Protein AF-A0A847QNX8-F1 (afdb_monomer)

Sequence (204 aa):
MRIASLDYDENRECRGRSVRDEKQISTYILSFQIAEKLLRIYQGGWKISGNGIILKLDGLTQDLVIDMESGVISYGTVTIPFMNRYSPAKGVMALAQELSSDLNLPSKEDVSDLDFLFKVFVKLVEVFHARCDLRILPGNADGEWEIRLGEEGPSGWLSTDFIAENRFGEKMEISVWENLRAEKVATYLFGFNRFCKNFQCPIR

Solvent-accessible surface area (backbone atoms only — not comparable to full-atom values): 11376 Å² total; per-residue (Å²): 133,81,76,76,75,73,81,80,56,38,71,59,62,46,47,58,86,64,94,66,62,67,64,47,51,48,22,40,42,47,44,43,52,38,51,52,47,47,41,24,35,45,36,69,51,75,48,60,52,78,64,27,45,39,33,46,37,55,95,56,95,57,56,33,38,32,36,29,69,84,22,33,40,32,52,80,92,48,72,46,78,48,64,92,67,66,43,86,92,64,37,64,63,51,46,39,50,53,49,35,58,76,71,66,53,80,92,65,65,78,44,93,72,65,62,66,67,59,49,24,50,40,33,37,33,67,69,31,22,83,50,26,41,44,42,79,36,52,40,96,51,92,62,32,30,32,45,24,28,50,94,84,51,66,43,25,38,41,35,78,84,31,38,39,29,23,65,83,72,54,74,44,76,48,65,89,43,71,88,50,58,39,63,59,50,26,46,34,51,45,10,57,41,55,50,27,78,90,38,60,42,83,80,124

Nearest PDB structures (foldseek):
  5kz5-assembly1_B  TM=3.063E-01  e=7.758E-01  Homo sapiens
  5z3g-assembly1_M  TM=2.349E-01  e=6.241E+00  Saccharomyces cerevisiae S288C

Structure (mmCIF, N/CA/C/O backbone):
data_AF-A0A847QNX8-F1
#
_entry.id   AF-A0A847QNX8-F1
#
loop_
_atom_site.group_PDB
_atom_site.id
_atom_site.type_symbol
_atom_site.label_atom_id
_atom_site.label_alt_id
_atom_site.label_comp_id
_atom_site.label_asym_id
_atom_site.label_entity_id
_atom_site.label_seq_id
_atom_site.pdbx_PDB_ins_code
_atom_site.Cartn_x
_atom_site.Cartn_y
_atom_site.Cartn_z
_atom_site.occupancy
_atom_site.B_iso_or_equiv
_atom_site.auth_seq_id
_atom_site.auth_comp_id
_atom_site.auth_asym_id
_atom_site.auth_atom_id
_atom_site.pdbx_PDB_model_num
ATOM 1 N N . MET A 1 1 ? 36.941 -2.235 -23.359 1.00 31.45 1 MET A N 1
ATOM 2 C CA . MET A 1 1 ? 36.483 -3.092 -22.246 1.00 31.45 1 MET A CA 1
ATOM 3 C C . MET A 1 1 ? 34.998 -3.341 -22.473 1.00 31.45 1 MET A C 1
ATOM 5 O O . MET A 1 1 ? 34.216 -2.414 -22.323 1.00 31.45 1 MET A O 1
ATOM 9 N N . ARG A 1 2 ? 34.615 -4.509 -23.004 1.00 27.92 2 ARG A N 1
ATOM 10 C CA . ARG A 1 2 ? 33.197 -4.864 -23.159 1.00 27.92 2 ARG A CA 1
ATOM 11 C C . ARG A 1 2 ? 32.715 -5.296 -21.781 1.00 27.92 2 ARG A C 1
ATOM 13 O O . ARG A 1 2 ? 33.161 -6.331 -21.297 1.00 27.92 2 ARG A O 1
ATOM 20 N N . ILE A 1 3 ? 31.888 -4.470 -21.146 1.00 34.62 3 ILE A N 1
ATOM 21 C CA . ILE A 1 3 ? 31.098 -4.891 -19.990 1.00 34.62 3 ILE A CA 1
ATOM 22 C C . ILE A 1 3 ? 30.296 -6.087 -20.492 1.00 34.62 3 ILE A C 1
ATOM 24 O O . ILE A 1 3 ? 29.528 -5.952 -21.444 1.00 34.62 3 ILE A O 1
ATOM 28 N N . ALA A 1 4 ? 30.574 -7.269 -19.947 1.00 35.38 4 ALA A N 1
ATOM 29 C CA . ALA A 1 4 ? 29.737 -8.427 -20.182 1.00 35.38 4 ALA A CA 1
ATOM 30 C C . ALA A 1 4 ? 28.325 -8.013 -19.767 1.00 35.38 4 ALA A C 1
ATOM 32 O O . ALA A 1 4 ? 28.102 -7.704 -18.596 1.00 35.38 4 ALA A O 1
ATOM 33 N N . SER A 1 5 ? 27.399 -7.927 -20.725 1.00 40.38 5 SER A N 1
ATOM 34 C CA . SER A 1 5 ? 25.988 -7.903 -20.386 1.00 40.38 5 SER A CA 1
ATOM 35 C C . SER A 1 5 ? 25.739 -9.220 -19.668 1.00 40.38 5 SER A C 1
ATOM 37 O O . SER A 1 5 ? 25.719 -10.279 -20.292 1.00 40.38 5 SER A O 1
ATOM 39 N N . LEU A 1 6 ? 25.660 -9.170 -18.339 1.00 43.09 6 LEU A N 1
ATOM 40 C CA . LEU A 1 6 ? 24.953 -10.186 -17.581 1.00 43.09 6 LEU A CA 1
ATOM 41 C C . LEU A 1 6 ? 23.601 -10.312 -18.277 1.00 43.09 6 LEU A C 1
ATOM 43 O O . LEU A 1 6 ? 22.837 -9.348 -18.279 1.00 43.09 6 LEU A O 1
ATOM 47 N N . ASP A 1 7 ? 23.386 -11.427 -18.972 1.00 43.38 7 ASP A N 1
ATOM 48 C CA . ASP A 1 7 ? 22.137 -11.703 -19.670 1.00 43.38 7 ASP A CA 1
ATOM 49 C C . ASP A 1 7 ? 21.007 -11.602 -18.646 1.00 43.38 7 ASP A C 1
ATOM 51 O O . ASP A 1 7 ? 20.831 -12.456 -17.774 1.00 43.38 7 ASP A O 1
ATOM 55 N N . TYR A 1 8 ? 20.306 -10.477 -18.708 1.00 49.78 8 TYR A N 1
ATOM 56 C CA . TYR A 1 8 ? 19.216 -10.130 -17.823 1.00 49.78 8 TYR A CA 1
ATOM 57 C C . TYR A 1 8 ? 18.025 -11.035 -18.145 1.00 49.78 8 TYR A C 1
ATOM 59 O O . TYR A 1 8 ? 17.434 -10.941 -19.221 1.00 49.78 8 TYR A O 1
ATOM 67 N N . ASP A 1 9 ? 17.681 -11.940 -17.224 1.00 57.47 9 ASP A N 1
ATOM 68 C CA . ASP A 1 9 ? 16.517 -12.819 -17.357 1.00 57.47 9 ASP A CA 1
ATOM 69 C C . ASP A 1 9 ? 15.353 -12.316 -16.496 1.00 57.47 9 ASP A C 1
ATOM 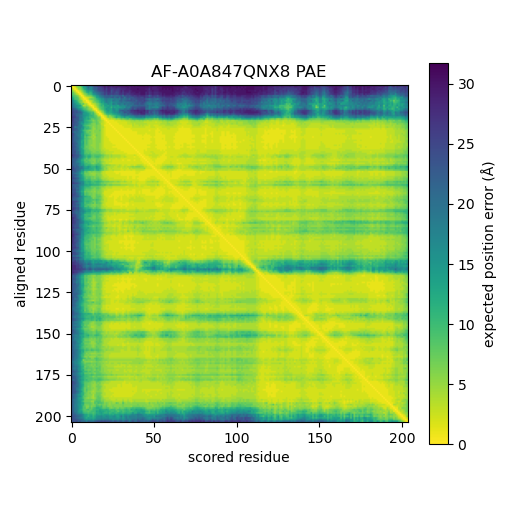71 O O . ASP A 1 9 ? 15.142 -12.749 -15.361 1.00 57.47 9 ASP A O 1
ATOM 75 N N . GLU A 1 10 ? 14.544 -11.445 -17.098 1.00 55.56 10 GLU A N 1
ATOM 76 C CA . GLU A 1 10 ? 13.283 -10.910 -16.561 1.00 55.56 10 GLU A CA 1
ATOM 77 C C . GLU A 1 10 ? 12.328 -11.989 -16.015 1.00 55.56 10 GLU A C 1
ATOM 79 O O . GLU A 1 10 ? 11.492 -11.722 -15.154 1.00 55.56 10 GLU A O 1
ATOM 84 N N . ASN A 1 11 ? 12.418 -13.234 -16.499 1.00 54.84 11 ASN A N 1
ATOM 85 C CA . ASN A 1 11 ? 11.533 -14.318 -16.054 1.00 54.84 11 ASN A CA 1
ATOM 86 C C . ASN A 1 11 ? 11.971 -14.941 -14.738 1.00 54.84 11 ASN A C 1
ATOM 88 O O . ASN A 1 11 ? 11.167 -15.614 -14.089 1.00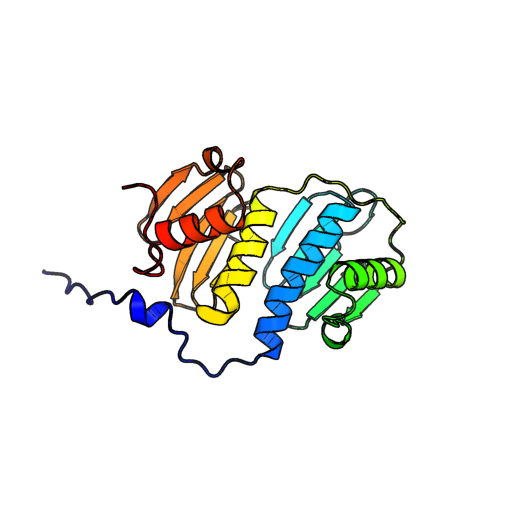 54.84 11 ASN A O 1
ATOM 92 N N . ARG A 1 12 ? 13.250 -14.791 -14.391 1.00 54.47 12 ARG A N 1
ATOM 93 C CA . ARG A 1 12 ? 13.849 -15.388 -13.203 1.00 54.47 12 ARG A CA 1
ATOM 94 C C . ARG A 1 12 ? 13.638 -14.505 -11.974 1.00 54.47 12 ARG A C 1
ATOM 96 O O . ARG A 1 12 ? 13.468 -15.058 -10.894 1.00 54.47 12 ARG A O 1
ATOM 103 N N . GLU A 1 13 ? 13.550 -13.184 -12.147 1.00 57.12 13 GLU A N 1
ATOM 104 C CA . GLU A 1 13 ? 13.327 -12.225 -11.049 1.00 57.12 13 GLU A CA 1
ATOM 105 C C . GLU A 1 13 ? 11.874 -12.228 -10.538 1.00 57.12 13 GLU A C 1
ATOM 107 O O . GLU A 1 13 ? 11.650 -12.211 -9.333 1.00 57.12 13 GLU A O 1
ATOM 112 N N . CYS A 1 14 ? 10.872 -12.398 -11.412 1.00 58.88 14 CYS A N 1
ATOM 113 C CA . CYS A 1 14 ? 9.468 -12.567 -10.991 1.00 58.88 14 CYS A CA 1
ATOM 114 C C . CYS A 1 14 ? 9.098 -13.983 -10.515 1.00 58.88 14 CYS A C 1
ATOM 116 O O . CYS A 1 14 ? 7.935 -14.260 -10.217 1.00 58.88 14 CYS A O 1
ATOM 118 N N . ARG A 1 15 ? 10.060 -14.908 -10.460 1.00 56.78 15 ARG A N 1
ATOM 119 C CA . ARG A 1 15 ? 9.878 -16.238 -9.870 1.00 56.78 15 ARG A CA 1
ATOM 120 C C . ARG A 1 15 ? 10.554 -16.243 -8.509 1.00 56.78 15 ARG A C 1
ATOM 122 O O . ARG A 1 15 ? 11.664 -16.753 -8.375 1.00 56.78 15 ARG A O 1
ATOM 129 N N . GLY A 1 16 ? 9.876 -15.679 -7.508 1.00 52.12 16 GLY A N 1
ATOM 130 C CA . GLY A 1 16 ? 10.319 -15.741 -6.117 1.00 52.12 16 GLY A CA 1
ATOM 131 C C . GLY A 1 16 ? 10.573 -17.196 -5.719 1.00 52.12 16 GLY A C 1
ATOM 132 O O . GLY A 1 16 ? 9.637 -17.976 -5.562 1.00 52.12 16 GLY A O 1
ATOM 133 N N . ARG A 1 17 ? 11.849 -17.583 -5.629 1.00 44.56 17 ARG A N 1
ATOM 134 C CA . ARG A 1 17 ? 12.291 -18.959 -5.348 1.00 44.56 17 ARG A CA 1
ATOM 135 C C . ARG A 1 17 ? 12.433 -19.248 -3.851 1.00 44.56 17 ARG A C 1
ATOM 137 O O . ARG A 1 17 ? 12.990 -20.279 -3.489 1.00 44.56 17 ARG A O 1
ATOM 144 N N . SER A 1 18 ? 11.952 -18.360 -2.988 1.00 53.25 18 SER A N 1
ATOM 145 C CA . SER A 1 18 ? 11.952 -18.547 -1.541 1.00 53.25 18 SER A CA 1
ATOM 146 C C . SER A 1 18 ? 10.643 -19.188 -1.083 1.00 53.25 18 SER A C 1
ATOM 148 O O . SER A 1 18 ? 9.551 -18.753 -1.452 1.00 53.25 18 SER A O 1
ATOM 150 N N . VAL A 1 19 ? 10.762 -20.231 -0.259 1.00 56.62 19 VAL A N 1
ATOM 151 C CA . VAL A 1 19 ? 9.691 -20.651 0.649 1.00 56.62 19 VAL A CA 1
ATOM 152 C C . VAL A 1 19 ? 9.433 -19.448 1.552 1.00 56.62 19 VAL A C 1
ATOM 154 O O . VAL A 1 19 ? 10.284 -19.102 2.367 1.00 56.62 19 VAL A O 1
ATOM 157 N N . ARG A 1 20 ? 8.329 -18.743 1.312 1.00 68.44 20 ARG A N 1
ATOM 158 C CA . ARG A 1 20 ? 7.950 -17.536 2.050 1.00 68.44 20 ARG A CA 1
ATOM 159 C C . ARG A 1 20 ? 6.844 -17.880 3.032 1.00 68.44 20 ARG A C 1
ATOM 161 O O . ARG A 1 20 ? 6.001 -18.723 2.730 1.00 68.44 20 ARG A O 1
ATOM 168 N N . ASP A 1 21 ? 6.861 -17.231 4.190 1.00 79.94 21 ASP A N 1
ATOM 169 C CA . ASP A 1 21 ? 5.789 -17.364 5.168 1.00 79.94 21 ASP A CA 1
ATOM 170 C C . ASP A 1 21 ? 4.502 -16.757 4.584 1.00 79.94 21 ASP A C 1
ATOM 172 O O . ASP A 1 21 ? 4.398 -15.545 4.375 1.00 79.94 21 ASP A O 1
ATOM 176 N N . GLU A 1 22 ? 3.516 -17.612 4.294 1.00 83.94 22 GLU A N 1
ATOM 177 C CA . GLU A 1 22 ? 2.202 -17.201 3.787 1.00 83.94 22 GLU A CA 1
ATOM 178 C C . GLU A 1 22 ? 1.529 -16.186 4.713 1.00 83.94 22 GLU A C 1
ATOM 180 O O . GLU A 1 22 ? 0.781 -15.319 4.248 1.00 83.94 22 GLU A O 1
ATOM 185 N N . LYS A 1 23 ? 1.824 -16.257 6.018 1.00 87.19 23 LYS A N 1
ATOM 186 C CA . LYS A 1 23 ? 1.326 -15.304 6.998 1.00 87.19 23 LYS A CA 1
ATOM 187 C C . LYS A 1 23 ? 1.896 -13.916 6.743 1.00 87.19 23 LYS A C 1
ATOM 189 O O . LYS A 1 23 ? 1.110 -12.983 6.663 1.00 87.19 23 LYS A O 1
ATOM 194 N N . GLN A 1 24 ? 3.210 -13.782 6.553 1.00 87.56 24 GLN A N 1
ATOM 195 C CA . GLN A 1 24 ? 3.848 -12.490 6.267 1.00 87.56 24 GLN A CA 1
ATOM 196 C C . GLN A 1 24 ? 3.329 -11.877 4.961 1.00 87.56 24 GLN A C 1
ATOM 198 O O . GLN A 1 24 ? 2.969 -10.702 4.938 1.00 87.56 24 GLN A O 1
ATOM 203 N N . ILE A 1 25 ? 3.197 -12.688 3.904 1.00 89.50 25 ILE A N 1
ATOM 204 C CA . ILE A 1 25 ? 2.626 -12.244 2.620 1.00 89.50 25 ILE A CA 1
ATOM 205 C C . ILE A 1 25 ? 1.206 -11.705 2.821 1.00 89.50 25 ILE A C 1
ATOM 207 O O . ILE A 1 25 ? 0.852 -10.633 2.327 1.00 89.50 25 ILE A O 1
ATOM 211 N N . SER A 1 26 ? 0.384 -12.457 3.554 1.00 91.56 26 SER A N 1
ATOM 212 C CA . SER A 1 26 ? -0.999 -12.075 3.826 1.00 91.56 26 SER A CA 1
ATOM 213 C C . SER A 1 26 ? -1.076 -10.825 4.704 1.00 91.56 26 SER A C 1
ATOM 215 O O . SER A 1 26 ? -1.931 -9.979 4.454 1.00 91.56 26 SER A O 1
ATOM 217 N N . THR A 1 27 ? -0.170 -10.665 5.679 1.00 94.75 27 THR A N 1
ATOM 218 C CA . THR A 1 27 ? -0.078 -9.460 6.518 1.00 94.75 27 THR A CA 1
ATOM 219 C C . THR A 1 27 ? 0.209 -8.224 5.705 1.00 94.75 27 THR A C 1
ATOM 221 O O . THR A 1 27 ? -0.486 -7.217 5.859 1.00 94.75 27 THR A O 1
ATOM 224 N N . TYR A 1 28 ? 1.190 -8.308 4.815 1.00 95.25 28 TYR A N 1
ATOM 225 C CA . TYR A 1 28 ? 1.582 -7.178 3.998 1.00 95.25 28 TYR A CA 1
ATOM 226 C C . TYR A 1 28 ? 0.417 -6.732 3.104 1.00 95.25 28 TYR A C 1
ATOM 228 O O . TYR A 1 28 ? 0.034 -5.565 3.113 1.00 95.25 28 TYR A O 1
ATOM 236 N N . ILE A 1 29 ? -0.241 -7.676 2.418 1.00 95.62 29 ILE A N 1
ATOM 237 C CA . ILE A 1 29 ? -1.408 -7.379 1.572 1.00 95.62 29 ILE A CA 1
ATOM 238 C C . ILE A 1 29 ? -2.557 -6.790 2.398 1.00 95.62 29 ILE A C 1
ATOM 240 O O . ILE A 1 29 ? -3.110 -5.747 2.041 1.00 95.62 29 ILE A O 1
ATOM 244 N N . LEU A 1 30 ? -2.908 -7.431 3.515 1.00 96.88 30 LEU A N 1
ATOM 245 C CA . LEU A 1 30 ? -4.037 -7.012 4.339 1.00 96.88 30 LEU A CA 1
ATOM 246 C C . LEU A 1 30 ? -3.816 -5.620 4.949 1.00 96.88 30 LEU A C 1
ATOM 248 O O . LEU A 1 30 ? -4.768 -4.852 5.053 1.00 96.88 30 LEU A O 1
ATOM 252 N N . SER A 1 31 ? -2.573 -5.262 5.281 1.00 97.88 31 SER A N 1
ATOM 253 C CA . SER A 1 31 ? -2.205 -3.925 5.767 1.00 97.88 31 SER A CA 1
ATOM 254 C C . SER A 1 31 ? -2.613 -2.821 4.790 1.00 97.88 31 SER A C 1
ATOM 256 O O . SER A 1 31 ? -3.288 -1.867 5.182 1.00 97.88 31 SER A O 1
ATOM 258 N N . PHE A 1 32 ? -2.282 -2.976 3.502 1.00 97.81 32 PHE A N 1
ATOM 259 C CA . PHE A 1 32 ? -2.680 -2.023 2.458 1.00 97.81 32 PHE A CA 1
ATOM 260 C C . PHE A 1 32 ? -4.197 -1.981 2.268 1.00 97.81 32 PHE A C 1
ATOM 262 O O . PHE A 1 32 ? -4.773 -0.906 2.109 1.00 97.81 32 PHE A O 1
ATOM 269 N N . GLN A 1 33 ? -4.867 -3.133 2.328 1.00 96.75 33 GLN A N 1
ATOM 270 C CA . GLN A 1 33 ? -6.321 -3.197 2.178 1.00 96.75 33 GLN A CA 1
ATOM 271 C C . GLN A 1 33 ? -7.060 -2.541 3.354 1.00 96.75 33 GLN A C 1
ATOM 273 O O . GLN A 1 33 ? -8.049 -1.842 3.140 1.00 96.75 33 GLN A O 1
ATOM 278 N N . ILE A 1 34 ? -6.593 -2.732 4.593 1.00 97.31 34 ILE A N 1
ATOM 279 C CA . ILE A 1 34 ? -7.152 -2.061 5.778 1.00 97.31 34 ILE A CA 1
ATOM 280 C C . ILE A 1 34 ? -6.939 -0.553 5.666 1.00 97.31 34 ILE A C 1
ATOM 282 O O . ILE A 1 34 ? -7.891 0.205 5.847 1.00 97.31 34 ILE A O 1
ATOM 286 N N . ALA A 1 35 ? -5.725 -0.121 5.316 1.00 97.62 35 ALA A N 1
ATOM 287 C CA . ALA A 1 35 ? -5.419 1.287 5.097 1.00 97.62 35 ALA A CA 1
ATOM 288 C C . ALA A 1 35 ? -6.337 1.914 4.036 1.00 97.62 35 ALA A C 1
ATOM 290 O O . ALA A 1 35 ? -6.861 3.004 4.251 1.00 97.62 35 ALA A O 1
ATOM 291 N N . GLU A 1 36 ? -6.616 1.194 2.942 1.00 96.25 36 GLU A N 1
ATOM 292 C CA . GLU A 1 36 ? -7.546 1.638 1.898 1.00 96.25 36 GLU A CA 1
ATOM 293 C C . GLU A 1 36 ? -8.943 1.898 2.474 1.00 96.25 36 GLU A C 1
ATOM 295 O O . GLU A 1 36 ? -9.565 2.916 2.172 1.00 96.25 36 GLU A O 1
ATOM 300 N N . LYS A 1 37 ? -9.453 0.985 3.313 1.00 95.06 37 LYS A N 1
ATOM 301 C CA . LYS A 1 37 ? -10.789 1.133 3.910 1.00 95.06 37 LYS A CA 1
ATOM 302 C C . LYS A 1 37 ? -10.834 2.267 4.922 1.00 95.06 37 LYS A C 1
ATOM 304 O O . LYS A 1 37 ? -11.795 3.027 4.918 1.00 95.06 37 LYS A O 1
ATOM 309 N N . LEU A 1 38 ? -9.800 2.422 5.743 1.00 95.62 38 LEU A N 1
ATOM 310 C CA . LEU A 1 38 ? -9.732 3.517 6.709 1.00 95.62 38 LEU A CA 1
ATOM 311 C C . LEU A 1 38 ? -9.634 4.878 6.012 1.00 95.62 38 LEU A C 1
ATOM 313 O O . LEU A 1 38 ? -10.357 5.796 6.384 1.00 95.62 38 LEU A O 1
ATOM 317 N N . LEU A 1 39 ? -8.828 5.009 4.957 1.00 95.19 39 LEU A N 1
ATOM 318 C CA . LEU A 1 39 ? -8.757 6.253 4.184 1.00 95.19 39 LEU A CA 1
ATOM 319 C C . LEU A 1 39 ? -10.086 6.586 3.495 1.00 95.19 39 LEU A C 1
ATOM 321 O O . LEU A 1 39 ? -10.459 7.750 3.441 1.00 95.19 39 LEU A O 1
ATOM 325 N N . ARG A 1 40 ? -10.846 5.587 3.033 1.00 93.00 40 ARG A N 1
ATOM 326 C CA . ARG A 1 40 ? -12.197 5.809 2.490 1.00 93.00 40 ARG A CA 1
ATOM 327 C C . ARG A 1 40 ? -13.190 6.315 3.542 1.00 93.00 40 ARG A C 1
ATOM 329 O O . ARG A 1 40 ? -13.946 7.240 3.264 1.00 93.00 40 ARG A O 1
ATOM 336 N N . ILE A 1 41 ? -13.160 5.749 4.751 1.00 91.75 41 ILE A N 1
ATOM 33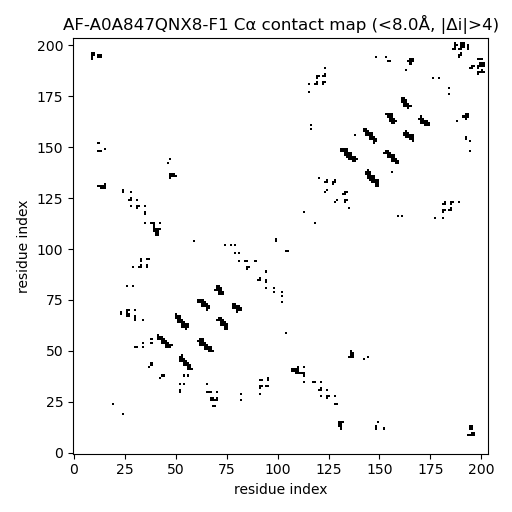7 C CA . ILE A 1 41 ? -14.060 6.136 5.853 1.00 91.75 41 ILE A CA 1
ATOM 338 C C . ILE A 1 41 ? -13.710 7.527 6.402 1.00 91.75 41 ILE A C 1
ATOM 340 O O . ILE A 1 41 ? -14.595 8.340 6.663 1.00 91.75 41 ILE A O 1
ATOM 344 N N . TYR A 1 42 ? -12.425 7.802 6.629 1.00 92.50 42 TYR A N 1
ATOM 345 C CA . TYR A 1 42 ? -12.012 8.988 7.381 1.00 92.50 42 TYR A CA 1
ATOM 346 C C . TYR A 1 42 ? -11.463 10.122 6.526 1.00 92.50 42 TYR A C 1
ATOM 348 O O . TYR A 1 42 ? -11.513 11.255 7.008 1.00 92.50 42 TYR A O 1
ATOM 356 N N . GLN A 1 43 ? -11.005 9.836 5.300 1.00 91.88 43 GLN A N 1
ATOM 357 C CA . GLN A 1 43 ? -10.167 10.714 4.472 1.00 91.88 43 GLN A CA 1
ATOM 358 C C . GLN A 1 43 ? -8.858 11.110 5.177 1.00 91.88 43 GLN A C 1
ATOM 360 O O . GLN A 1 43 ? -8.633 10.771 6.342 1.00 91.88 43 GLN A O 1
ATOM 365 N N . GLY A 1 44 ? -7.965 11.780 4.451 1.00 92.50 44 GLY A N 1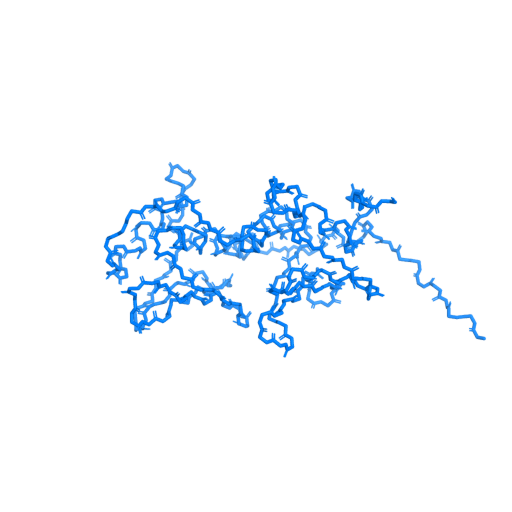
ATOM 366 C CA . GLY A 1 44 ? -6.718 12.318 4.992 1.00 92.50 44 GLY A CA 1
ATOM 367 C C . GLY A 1 44 ? -5.477 11.918 4.197 1.00 92.50 44 GLY A C 1
ATOM 368 O O . GLY A 1 44 ? -5.551 11.520 3.035 1.00 92.50 44 GLY A O 1
ATOM 369 N N . GLY A 1 45 ? -4.318 12.061 4.835 1.00 93.69 45 GLY A N 1
ATOM 370 C CA . GLY A 1 45 ? -3.015 11.769 4.242 1.00 93.69 45 GLY A CA 1
ATOM 371 C C . GLY A 1 45 ? -2.488 10.390 4.619 1.00 93.69 45 GLY A C 1
ATOM 372 O O . GLY A 1 45 ? -2.870 9.804 5.634 1.00 93.69 45 GLY A O 1
ATOM 373 N N . TRP A 1 46 ? -1.545 9.893 3.831 1.00 95.38 46 TRP A N 1
ATOM 374 C CA . TRP A 1 46 ? -0.835 8.653 4.107 1.00 95.38 46 TRP A CA 1
ATOM 375 C C . TRP A 1 46 ? 0.652 8.821 3.795 1.00 95.38 46 TRP A C 1
ATOM 377 O O . TRP A 1 46 ? 1.042 9.651 2.979 1.00 95.38 46 TRP A O 1
ATOM 387 N N . LYS A 1 47 ? 1.489 8.029 4.459 1.00 94.94 47 LYS A N 1
ATOM 388 C CA . LYS A 1 47 ? 2.907 7.871 4.129 1.00 94.94 47 LYS A CA 1
ATOM 389 C C . LYS A 1 47 ? 3.360 6.464 4.484 1.00 94.94 47 LYS A C 1
ATOM 391 O O . LYS A 1 47 ? 2.784 5.819 5.359 1.00 94.94 47 LYS A O 1
ATOM 396 N N . ILE A 1 48 ? 4.417 6.007 3.832 1.00 95.31 48 ILE A N 1
ATOM 397 C CA . ILE A 1 48 ? 5.085 4.751 4.172 1.00 95.31 48 ILE A CA 1
ATOM 398 C C . ILE A 1 48 ? 6.384 5.125 4.875 1.00 95.31 48 ILE A C 1
ATOM 400 O O . ILE A 1 48 ? 7.108 5.993 4.398 1.00 95.31 48 ILE A O 1
ATOM 404 N N . SER A 1 49 ? 6.658 4.518 6.027 1.00 91.88 49 SER A N 1
ATOM 405 C CA . SER A 1 49 ? 7.880 4.761 6.797 1.00 91.88 49 SER A CA 1
ATOM 406 C C . SER A 1 49 ? 8.374 3.459 7.405 1.00 91.88 49 SER A C 1
ATOM 408 O O . SER A 1 49 ? 7.681 2.844 8.217 1.00 91.88 49 SER A O 1
ATOM 410 N N . GLY A 1 50 ? 9.571 3.030 7.006 1.00 88.31 50 GLY A N 1
ATOM 411 C CA . GLY A 1 50 ? 10.098 1.717 7.364 1.00 88.31 50 GLY A CA 1
ATOM 412 C C . GLY A 1 50 ? 9.104 0.616 6.993 1.00 88.31 50 GLY A C 1
ATOM 413 O O . GLY A 1 50 ? 8.736 0.475 5.830 1.00 88.31 50 GLY A O 1
ATOM 414 N N . ASN A 1 51 ? 8.645 -0.123 7.999 1.00 89.88 51 ASN A N 1
ATOM 415 C CA . ASN A 1 51 ? 7.669 -1.200 7.850 1.00 89.88 51 ASN A CA 1
ATOM 416 C C . ASN A 1 51 ? 6.215 -0.772 8.157 1.00 89.88 51 ASN A C 1
ATOM 418 O O . ASN A 1 51 ? 5.326 -1.609 8.285 1.00 89.88 51 ASN A O 1
ATOM 422 N N . GLY A 1 52 ? 5.956 0.529 8.298 1.00 95.75 52 GLY A N 1
ATOM 423 C CA . GLY A 1 52 ? 4.649 1.059 8.674 1.00 95.75 52 GLY A CA 1
ATOM 424 C C . GLY A 1 52 ? 3.948 1.824 7.553 1.00 95.75 52 GLY A C 1
ATOM 425 O O . GLY A 1 52 ? 4.574 2.626 6.856 1.00 95.75 52 GLY A O 1
ATOM 426 N N . ILE A 1 53 ? 2.629 1.650 7.445 1.00 97.81 53 ILE A N 1
ATOM 427 C CA . ILE A 1 53 ? 1.737 2.605 6.775 1.00 97.81 53 ILE A CA 1
ATOM 428 C C . ILE A 1 53 ? 1.224 3.563 7.847 1.00 97.81 53 ILE A C 1
ATOM 430 O O . ILE A 1 53 ? 0.576 3.141 8.805 1.00 97.81 53 ILE A O 1
ATOM 434 N N . ILE A 1 54 ? 1.524 4.848 7.700 1.00 97.56 54 ILE A N 1
ATOM 435 C CA . ILE A 1 54 ? 1.105 5.891 8.634 1.00 97.56 54 ILE A CA 1
ATOM 436 C C . ILE A 1 54 ? -0.024 6.680 7.980 1.00 97.56 54 ILE A C 1
ATOM 438 O O . ILE A 1 54 ? 0.152 7.236 6.897 1.00 97.56 54 ILE A O 1
ATOM 442 N N . LEU A 1 55 ? -1.174 6.725 8.643 1.00 97.56 55 LEU A N 1
ATOM 443 C CA . LEU A 1 55 ? -2.387 7.390 8.192 1.00 97.56 55 LEU A CA 1
ATOM 444 C C . LEU A 1 55 ? -2.653 8.613 9.066 1.00 97.56 55 LEU A C 1
ATOM 446 O O . LEU A 1 55 ? -2.893 8.495 10.268 1.00 97.56 55 LEU A O 1
ATOM 450 N N . LYS A 1 56 ? -2.657 9.786 8.443 1.00 96.06 56 LYS A N 1
ATOM 451 C CA . LYS A 1 56 ? -3.071 11.044 9.058 1.00 96.06 56 LYS A CA 1
ATOM 452 C C . LYS A 1 56 ? -4.522 11.303 8.674 1.00 96.06 56 LYS A C 1
ATOM 454 O O . LYS A 1 56 ? -4.792 11.975 7.682 1.00 96.06 56 LYS A O 1
ATOM 459 N N . LEU A 1 57 ? -5.432 10.692 9.425 1.00 94.69 57 LEU A N 1
ATOM 460 C CA . LEU A 1 57 ? -6.859 10.678 9.110 1.00 94.69 57 LEU A CA 1
ATOM 461 C C . LEU A 1 57 ? -7.570 11.944 9.604 1.00 94.69 57 LEU A C 1
ATOM 463 O O . LEU A 1 57 ? -7.312 12.421 10.713 1.00 94.69 57 LEU A O 1
ATOM 467 N N . ASP A 1 58 ? -8.510 12.464 8.815 1.00 92.31 58 ASP A N 1
ATOM 468 C CA . ASP A 1 58 ? -9.216 13.693 9.175 1.00 92.31 58 ASP A CA 1
ATOM 469 C C . ASP A 1 58 ? -10.103 13.491 10.409 1.00 92.31 58 ASP A C 1
ATOM 471 O O . ASP A 1 58 ? -10.867 12.526 10.521 1.00 92.31 58 ASP A O 1
ATOM 475 N N . GLY A 1 59 ? -10.064 14.452 11.331 1.00 88.94 59 GLY A N 1
ATOM 476 C CA . GLY A 1 59 ? -10.836 14.401 12.575 1.00 88.94 59 GLY A CA 1
ATOM 477 C C . GLY A 1 59 ? -10.237 13.499 13.660 1.00 88.94 59 GLY A C 1
ATOM 478 O O . GLY A 1 59 ? -10.840 13.380 14.725 1.00 88.94 59 GLY A O 1
ATOM 479 N N . LEU A 1 60 ? -9.062 12.905 13.427 1.00 92.75 60 LEU A N 1
ATOM 480 C CA . LEU A 1 60 ? -8.263 12.261 14.470 1.00 92.75 60 LEU A CA 1
ATOM 481 C C . LEU A 1 60 ? -7.170 13.202 14.980 1.00 92.75 60 LEU A C 1
ATOM 483 O O . LEU A 1 60 ? -6.689 14.081 14.267 1.00 92.75 60 LEU A O 1
ATOM 487 N N . THR A 1 61 ? -6.781 13.025 16.242 1.00 91.25 61 THR A N 1
ATOM 488 C CA . THR A 1 61 ? -5.754 13.860 16.887 1.00 91.25 61 THR A CA 1
ATOM 489 C C . THR A 1 61 ? -4.347 13.295 16.744 1.00 91.25 61 THR A C 1
ATOM 491 O O . THR A 1 61 ? -3.377 14.014 16.974 1.00 91.25 61 THR A O 1
ATOM 494 N N . GLN A 1 62 ? -4.229 12.017 16.391 1.00 94.81 62 GLN A N 1
ATOM 495 C CA . GLN A 1 62 ? -2.964 11.303 16.264 1.00 94.81 62 GLN A CA 1
ATOM 496 C C . GLN A 1 62 ? -2.944 10.507 14.962 1.00 94.81 62 GLN A C 1
ATOM 498 O O . GLN A 1 62 ? -3.994 10.128 14.439 1.00 94.81 62 GLN A O 1
ATOM 503 N N . ASP A 1 63 ? -1.743 10.237 14.463 1.00 96.88 63 ASP A N 1
ATOM 504 C CA . ASP A 1 63 ? -1.567 9.369 13.308 1.00 96.88 63 ASP A CA 1
ATOM 505 C C . ASP A 1 63 ? -1.861 7.917 13.705 1.00 96.88 63 ASP A C 1
ATOM 507 O O . ASP A 1 63 ? -1.495 7.450 14.789 1.00 96.88 63 ASP A O 1
ATOM 511 N N . LEU A 1 64 ? -2.513 7.195 12.803 1.00 97.69 64 LEU A N 1
ATOM 512 C CA . LEU A 1 64 ? -2.745 5.767 12.927 1.00 97.69 64 LEU A CA 1
ATOM 513 C C . LEU A 1 64 ? -1.628 5.028 12.189 1.00 97.69 64 LEU A C 1
ATOM 515 O O . LEU A 1 64 ? -1.297 5.365 11.055 1.00 97.69 64 LEU A O 1
ATOM 519 N N . VAL A 1 65 ? -1.029 4.028 12.828 1.00 98.00 65 VAL A N 1
ATOM 520 C CA . VAL A 1 65 ? 0.120 3.296 12.280 1.00 98.00 65 VAL A CA 1
ATOM 521 C C . VAL A 1 65 ? -0.248 1.832 12.097 1.00 98.00 65 VAL A C 1
ATOM 523 O O . VAL A 1 65 ? -0.683 1.185 13.044 1.00 98.00 65 VAL A O 1
ATOM 526 N N . ILE A 1 66 ? -0.071 1.307 10.888 1.00 98.25 66 ILE A N 1
ATOM 527 C CA . ILE A 1 66 ? -0.248 -0.110 10.553 1.00 98.25 66 ILE A CA 1
ATOM 528 C C . ILE A 1 66 ? 1.133 -0.700 10.298 1.00 98.25 66 ILE A C 1
ATOM 530 O O . ILE A 1 66 ? 1.784 -0.318 9.328 1.00 98.25 66 ILE A O 1
ATOM 534 N N . ASP A 1 67 ? 1.575 -1.625 11.143 1.00 96.94 67 ASP A N 1
ATOM 535 C CA . ASP A 1 67 ? 2.821 -2.362 10.938 1.00 96.94 67 ASP A CA 1
ATOM 536 C C . ASP A 1 67 ? 2.591 -3.554 9.993 1.00 96.94 67 ASP A C 1
ATOM 538 O O . ASP A 1 67 ? 1.787 -4.452 10.274 1.00 96.94 67 ASP A O 1
ATOM 542 N N . MET A 1 68 ? 3.305 -3.547 8.866 1.00 95.44 68 MET A N 1
ATOM 543 C CA . MET A 1 68 ? 3.079 -4.450 7.735 1.00 95.44 68 MET A CA 1
ATOM 544 C C . MET A 1 68 ? 3.655 -5.862 7.929 1.00 95.44 68 MET A C 1
ATOM 546 O O . MET A 1 68 ? 3.354 -6.749 7.131 1.00 95.44 68 MET A O 1
ATOM 550 N N . GLU A 1 69 ? 4.452 -6.100 8.976 1.00 92.25 69 GLU A N 1
ATOM 551 C CA . GLU A 1 69 ? 5.087 -7.403 9.247 1.00 92.25 69 GLU A CA 1
ATOM 552 C C . GLU A 1 69 ? 4.399 -8.121 10.409 1.00 92.25 69 GLU A C 1
ATOM 554 O O . GLU A 1 69 ? 4.003 -9.284 10.296 1.00 92.25 69 GLU A O 1
ATOM 559 N N . SER A 1 70 ? 4.205 -7.412 11.521 1.00 93.69 70 SER A N 1
ATOM 560 C CA . SER A 1 70 ? 3.566 -7.927 12.733 1.00 93.69 70 SER A CA 1
ATOM 561 C C . SER A 1 70 ? 2.043 -7.998 12.621 1.00 93.69 70 SER A C 1
ATOM 563 O O . SER A 1 70 ? 1.418 -8.813 13.307 1.00 93.69 70 SER A O 1
ATOM 565 N N . GLY A 1 71 ? 1.436 -7.193 11.744 1.00 95.31 71 GLY A N 1
ATOM 566 C CA . GLY A 1 71 ? -0.006 -7.213 11.523 1.00 95.31 71 GLY A CA 1
ATOM 567 C C . GLY A 1 71 ? -0.785 -6.560 12.655 1.00 95.31 71 GLY A C 1
ATOM 568 O O . GLY A 1 71 ? -1.795 -7.094 13.133 1.00 95.31 71 GLY A O 1
ATOM 569 N N . VAL A 1 72 ? -0.263 -5.423 13.104 1.00 97.12 72 VAL A N 1
ATOM 570 C CA . VAL A 1 72 ? -0.755 -4.647 14.235 1.00 97.12 72 VAL A CA 1
ATOM 571 C C . VAL A 1 72 ? -1.102 -3.236 13.775 1.00 97.12 72 VAL A C 1
ATOM 573 O O . VAL A 1 72 ? -0.396 -2.644 12.964 1.00 97.12 72 VAL A O 1
ATOM 576 N N . ILE A 1 73 ? -2.203 -2.705 14.300 1.00 98.00 73 ILE A N 1
ATOM 577 C CA . ILE A 1 73 ? -2.649 -1.330 14.094 1.00 98.00 73 ILE A CA 1
ATOM 578 C C . ILE A 1 73 ? -2.614 -0.578 15.424 1.00 98.00 73 ILE A C 1
ATOM 580 O O . ILE A 1 73 ? -3.078 -1.093 16.445 1.00 98.00 73 ILE A O 1
ATOM 584 N N . SER A 1 74 ? -2.075 0.636 15.411 1.00 96.94 74 SER A N 1
ATOM 585 C CA . SER A 1 74 ? -1.889 1.459 16.602 1.00 96.94 74 SER A CA 1
ATOM 586 C C . SER A 1 74 ? -2.481 2.849 16.420 1.00 96.94 74 SER A C 1
ATOM 588 O O . SER A 1 74 ? -2.313 3.474 15.374 1.00 96.94 74 SER A O 1
ATOM 590 N N . TYR A 1 75 ? -3.137 3.345 17.466 1.00 96.75 75 TYR A N 1
ATOM 591 C CA . TYR A 1 75 ? -3.635 4.714 17.575 1.00 96.75 75 TYR A CA 1
ATOM 592 C C . TYR A 1 75 ? -3.345 5.222 18.991 1.00 96.75 75 TYR A C 1
ATOM 594 O O . TYR A 1 75 ? -3.918 4.751 19.978 1.00 96.75 75 TYR A O 1
ATOM 602 N N . GLY A 1 76 ? -2.378 6.134 19.101 1.00 92.19 76 GLY A N 1
ATOM 603 C CA . GLY A 1 76 ? -1.798 6.532 20.381 1.00 92.19 76 GLY A CA 1
ATOM 604 C C . GLY A 1 76 ? -1.218 5.361 21.161 1.00 92.19 76 GLY A C 1
ATOM 605 O O . GLY A 1 76 ? -0.296 4.697 20.696 1.00 92.19 76 GLY A O 1
ATOM 606 N N . THR A 1 77 ? -1.729 5.117 22.366 1.00 92.31 77 THR A N 1
ATOM 607 C CA . THR A 1 77 ? -1.273 4.013 23.226 1.00 92.31 77 THR A CA 1
ATOM 608 C C . THR A 1 77 ? -2.021 2.704 22.978 1.00 92.31 77 THR A C 1
ATOM 610 O O . THR A 1 77 ? -1.631 1.671 23.521 1.00 92.31 77 THR A O 1
ATOM 613 N N . VAL A 1 78 ? -3.095 2.725 22.181 1.00 95.50 78 VAL A N 1
ATOM 614 C CA . VAL A 1 78 ? -3.890 1.535 21.870 1.00 95.50 78 VAL A CA 1
ATOM 615 C C . VAL A 1 78 ? -3.257 0.818 20.689 1.00 95.50 78 VAL A C 1
ATOM 617 O O . VAL A 1 78 ? -2.900 1.435 19.690 1.00 95.50 78 VAL A O 1
ATOM 620 N N . THR A 1 79 ? -3.091 -0.493 20.815 1.00 96.38 79 THR A N 1
ATOM 621 C CA . THR A 1 79 ? -2.417 -1.349 19.838 1.00 96.38 79 THR A CA 1
ATOM 622 C C . THR A 1 79 ? -3.208 -2.642 19.702 1.00 96.38 79 THR A C 1
ATOM 624 O O . THR A 1 79 ? -3.486 -3.302 20.704 1.00 96.38 79 THR A O 1
ATOM 627 N N . ILE A 1 80 ? -3.598 -2.999 18.478 1.00 96.19 80 ILE A N 1
ATOM 628 C CA . ILE A 1 80 ? -4.510 -4.114 18.205 1.00 96.19 80 ILE A CA 1
ATOM 629 C C . ILE A 1 80 ? -3.938 -4.999 17.092 1.00 96.19 80 ILE A C 1
ATOM 631 O O . ILE A 1 80 ? -3.651 -4.500 16.006 1.00 96.19 80 ILE A O 1
ATOM 635 N N . PRO A 1 81 ? -3.807 -6.321 17.293 1.00 96.31 81 PRO A N 1
ATOM 636 C CA . PRO A 1 81 ? -3.495 -7.236 16.203 1.00 96.31 81 PRO A CA 1
ATOM 637 C C . PRO A 1 81 ? -4.729 -7.450 15.312 1.00 96.31 81 PRO A C 1
ATOM 639 O O . PRO A 1 81 ? -5.818 -7.745 15.811 1.00 96.31 81 PRO A O 1
ATOM 642 N N . PHE A 1 82 ? -4.569 -7.364 13.990 1.00 94.81 82 PHE A N 1
ATOM 643 C CA . PHE A 1 82 ? -5.673 -7.565 13.036 1.00 94.81 82 PHE A CA 1
ATOM 644 C C . PHE A 1 82 ? -5.577 -8.868 12.236 1.00 94.81 82 PHE A C 1
ATOM 646 O O . PHE A 1 82 ? -6.588 -9.344 11.722 1.00 94.81 82 PHE A O 1
ATOM 653 N N . MET A 1 83 ? -4.398 -9.490 12.162 1.00 88.31 83 MET A N 1
ATOM 654 C CA . MET A 1 83 ? -4.171 -10.631 11.266 1.00 88.31 83 MET A CA 1
ATOM 655 C C . MET A 1 83 ? -5.093 -11.821 11.497 1.00 88.31 83 MET A C 1
ATOM 657 O O . MET A 1 83 ? -5.686 -12.348 10.560 1.00 88.31 83 MET A O 1
ATOM 661 N N . ASN A 1 84 ? -5.272 -12.214 12.754 1.00 88.12 84 ASN A N 1
ATOM 662 C CA . ASN A 1 84 ? -6.100 -13.371 13.099 1.00 88.12 84 ASN A CA 1
ATOM 663 C C . ASN A 1 84 ? -7.603 -13.046 13.119 1.00 88.12 84 ASN A C 1
ATOM 665 O O . ASN A 1 84 ? -8.415 -13.913 13.432 1.00 88.12 84 ASN A O 1
ATOM 669 N N . ARG A 1 85 ? -7.977 -11.790 12.844 1.00 91.75 85 ARG A N 1
ATOM 670 C CA . ARG A 1 85 ? -9.365 -11.312 12.876 1.00 91.75 85 ARG A CA 1
ATOM 671 C C . ARG A 1 85 ? -10.002 -11.278 11.493 1.00 91.75 85 ARG A C 1
ATOM 673 O O . ARG A 1 85 ? -11.225 -11.208 11.387 1.00 91.75 85 ARG A O 1
ATOM 680 N N . TYR A 1 86 ? -9.191 -11.337 10.438 1.00 91.56 86 TYR A N 1
ATOM 681 C CA . TYR A 1 86 ? -9.698 -11.381 9.079 1.00 91.56 86 TYR A CA 1
ATOM 682 C C . TYR A 1 86 ? -10.442 -12.691 8.805 1.00 91.56 86 TYR A C 1
ATOM 684 O O . TYR A 1 86 ? -9.959 -13.785 9.089 1.00 91.56 86 TYR A O 1
ATOM 692 N N . SER A 1 87 ? -11.619 -12.566 8.195 1.00 91.12 87 SER A N 1
ATOM 693 C CA . SER A 1 87 ? -12.388 -13.687 7.667 1.00 91.12 87 SER A CA 1
ATOM 694 C C . SER A 1 87 ? -12.880 -13.338 6.265 1.00 91.12 87 SER A C 1
ATOM 696 O O . SER A 1 87 ? -13.540 -12.304 6.108 1.00 91.12 87 SER A O 1
ATOM 698 N N . PRO A 1 88 ? -12.654 -14.202 5.256 1.00 88.44 88 PRO A N 1
ATOM 699 C CA . PRO A 1 88 ? -13.172 -13.987 3.906 1.00 88.44 88 PRO A CA 1
ATOM 700 C C . PRO A 1 88 ? -14.692 -13.784 3.858 1.00 88.44 88 PRO A C 1
ATOM 702 O O . PRO A 1 88 ? -15.178 -13.037 3.017 1.00 88.44 88 PRO A O 1
ATOM 705 N N . ALA A 1 89 ? -15.441 -14.405 4.777 1.00 91.19 89 ALA A N 1
ATOM 706 C CA . ALA A 1 89 ? -16.898 -14.281 4.836 1.00 91.19 89 ALA A CA 1
ATOM 707 C C . ALA A 1 89 ? -17.367 -12.882 5.271 1.00 91.19 89 ALA A C 1
ATOM 709 O O . ALA A 1 89 ? -18.431 -12.436 4.853 1.00 91.19 89 ALA A O 1
ATOM 710 N N . LYS A 1 90 ? -16.580 -12.197 6.110 1.00 91.00 90 LYS A N 1
ATOM 711 C CA . LYS A 1 90 ? -16.861 -10.827 6.568 1.00 91.00 90 LYS A CA 1
ATOM 712 C C . LYS A 1 90 ? -16.258 -9.769 5.637 1.00 91.00 90 LYS A C 1
ATOM 714 O O . LYS A 1 90 ? -16.819 -8.688 5.482 1.00 91.00 90 LYS A O 1
ATOM 719 N N . GLY A 1 91 ? -15.121 -10.083 5.016 1.00 92.56 91 GLY A N 1
ATOM 720 C CA . GLY A 1 91 ? -14.376 -9.170 4.155 1.00 92.56 91 GLY A CA 1
ATOM 721 C C . GLY A 1 91 ? -13.612 -8.082 4.922 1.00 92.56 91 GLY A C 1
ATOM 722 O O . GLY A 1 91 ? -13.728 -7.931 6.138 1.00 92.56 91 GLY A O 1
ATOM 723 N N . VAL A 1 92 ? -12.803 -7.308 4.190 1.00 94.50 92 VAL A N 1
ATOM 724 C CA . VAL A 1 92 ? -11.897 -6.299 4.777 1.00 94.50 92 VAL A CA 1
ATOM 725 C C . VAL A 1 92 ? -12.654 -5.108 5.372 1.00 94.50 92 VAL A C 1
ATOM 727 O O . VAL A 1 92 ? -12.229 -4.564 6.384 1.00 94.50 92 VAL A O 1
ATOM 730 N N . MET A 1 93 ? -13.789 -4.709 4.786 1.00 93.62 93 MET A N 1
ATOM 731 C CA . MET A 1 93 ? -14.557 -3.563 5.292 1.00 93.62 93 MET A CA 1
ATOM 732 C C . MET A 1 93 ? -15.098 -3.818 6.704 1.00 93.62 93 MET A C 1
ATOM 734 O O . MET A 1 93 ? -14.956 -2.967 7.576 1.00 93.62 93 MET A O 1
ATOM 738 N N . ALA A 1 94 ? -15.646 -5.010 6.954 1.00 93.62 94 ALA A N 1
ATOM 739 C CA . ALA A 1 94 ? -16.102 -5.389 8.288 1.00 93.62 94 ALA A CA 1
ATOM 740 C C . ALA A 1 94 ? -14.944 -5.389 9.298 1.00 93.62 94 ALA A C 1
ATOM 742 O O . ALA A 1 94 ? -15.099 -4.884 10.404 1.00 93.62 94 ALA A O 1
ATOM 743 N N . LEU A 1 95 ? -13.760 -5.876 8.903 1.00 95.88 95 LEU A N 1
ATOM 744 C CA . LEU A 1 95 ? -12.566 -5.795 9.746 1.00 95.88 95 LEU A CA 1
ATOM 745 C C . LEU A 1 95 ? -12.182 -4.338 10.049 1.00 95.88 95 LEU A C 1
ATOM 747 O O . LEU A 1 95 ? -11.914 -4.013 11.198 1.00 95.88 95 LEU A O 1
ATOM 751 N N . ALA A 1 96 ? -12.192 -3.444 9.057 1.00 95.44 96 ALA A N 1
ATOM 752 C CA . ALA A 1 96 ? -11.878 -2.029 9.265 1.00 95.44 96 ALA A CA 1
ATOM 753 C C . ALA A 1 96 ? -12.877 -1.333 10.210 1.00 95.44 96 ALA A C 1
ATOM 755 O O . ALA A 1 96 ? -12.477 -0.500 11.026 1.00 95.44 96 ALA A O 1
ATOM 756 N N . GLN A 1 97 ? -14.160 -1.699 10.142 1.00 94.00 97 GLN A N 1
ATOM 757 C CA . GLN A 1 97 ? -15.198 -1.222 11.062 1.00 94.00 97 GLN A CA 1
ATOM 758 C C . GLN A 1 97 ? -14.996 -1.760 12.484 1.00 94.00 97 GLN A C 1
ATOM 760 O O . GLN A 1 97 ? -15.066 -0.989 13.439 1.00 94.00 97 GLN A O 1
ATOM 765 N N . GLU A 1 98 ? -14.689 -3.054 12.632 1.00 94.94 98 GLU A N 1
ATOM 766 C CA . GLU A 1 98 ? -14.347 -3.654 13.928 1.00 94.94 98 GLU A CA 1
ATOM 767 C C . GLU A 1 98 ? -13.131 -2.952 14.556 1.00 94.94 98 GLU A C 1
ATOM 769 O O . GLU A 1 98 ? -13.186 -2.533 15.709 1.00 94.94 98 GLU A O 1
ATOM 774 N N . LEU A 1 99 ? -12.059 -2.744 13.783 1.00 95.94 99 LEU A N 1
ATOM 775 C CA . LEU A 1 99 ? -10.863 -2.035 14.249 1.00 95.94 99 LEU A CA 1
ATOM 776 C C . LEU A 1 99 ? -11.162 -0.577 14.608 1.00 95.94 99 LEU A C 1
ATOM 778 O O . LEU A 1 99 ? -10.668 -0.092 15.619 1.00 95.94 99 LEU A O 1
ATOM 782 N N . SER A 1 100 ? -11.989 0.113 13.818 1.00 94.81 100 SER A N 1
ATOM 783 C CA . SER A 1 100 ? -12.414 1.485 14.121 1.00 94.81 100 SER A CA 1
ATOM 784 C C . SER A 1 100 ? -13.147 1.565 15.458 1.00 94.81 100 SER A C 1
ATOM 786 O O . SER A 1 100 ? -12.867 2.453 16.259 1.00 94.81 100 SER A O 1
ATOM 788 N N . SER A 1 101 ? -14.050 0.614 15.711 1.00 93.81 101 SER A N 1
ATOM 789 C CA . SER A 1 101 ? -14.773 0.512 16.979 1.00 93.81 101 SER A CA 1
ATOM 790 C C . SER A 1 101 ? -13.818 0.262 18.147 1.00 93.81 101 SER A C 1
ATOM 792 O O . SER A 1 101 ? -13.905 0.943 19.165 1.00 93.81 101 SER A O 1
ATOM 794 N N . ASP A 1 102 ? -12.883 -0.680 18.007 1.00 94.50 102 ASP A N 1
ATOM 795 C CA . ASP A 1 102 ? -11.970 -1.044 19.096 1.00 94.50 102 ASP A CA 1
ATOM 796 C C . ASP A 1 102 ? -10.932 0.047 19.401 1.00 94.50 102 ASP A C 1
ATOM 798 O O . ASP A 1 102 ? -10.531 0.226 20.551 1.00 94.50 102 ASP A O 1
ATOM 802 N N . LEU A 1 103 ? -10.515 0.803 18.383 1.00 94.31 103 LEU A N 1
ATOM 803 C CA . LEU A 1 103 ? -9.654 1.981 18.529 1.00 94.31 103 LEU A CA 1
ATOM 804 C C . LEU A 1 103 ? -10.431 3.228 18.990 1.00 94.31 103 LEU A C 1
ATOM 806 O O . LEU A 1 103 ? -9.827 4.286 19.170 1.00 94.31 103 LEU A O 1
ATOM 810 N N . ASN A 1 104 ? -11.750 3.111 19.194 1.00 92.88 104 ASN A N 1
ATOM 811 C CA . ASN A 1 104 ? -12.648 4.201 19.569 1.00 92.88 104 ASN A CA 1
ATOM 812 C C . ASN A 1 104 ? -12.558 5.404 18.608 1.00 92.88 104 ASN A C 1
ATOM 814 O O . ASN A 1 104 ? -12.513 6.565 19.026 1.00 92.88 104 ASN A O 1
ATOM 818 N N . LEU A 1 105 ? -12.488 5.118 17.306 1.00 92.62 105 LEU A N 1
ATOM 819 C CA . LEU A 1 105 ? -12.509 6.134 16.259 1.00 92.62 105 LEU A CA 1
ATOM 820 C C . LEU A 1 105 ? -13.947 6.657 16.062 1.00 92.62 105 LEU A C 1
ATOM 822 O O . LEU A 1 105 ? -14.908 5.895 16.194 1.00 92.62 105 LEU A O 1
ATOM 826 N N . PRO A 1 106 ? -14.129 7.953 15.752 1.00 89.31 106 PRO A N 1
ATOM 827 C CA . PRO A 1 106 ? -15.449 8.536 15.553 1.00 89.31 106 PRO A CA 1
ATOM 828 C C . PRO A 1 106 ? -16.146 7.921 14.335 1.00 89.31 106 PRO A C 1
ATOM 830 O O . PRO A 1 106 ? -15.557 7.803 13.269 1.00 89.31 106 PRO A O 1
ATOM 833 N N . SER A 1 107 ? -17.428 7.581 14.458 1.00 84.00 107 SER A N 1
ATOM 834 C CA . SER A 1 107 ? -18.187 7.040 13.325 1.00 84.00 107 SER A CA 1
ATOM 835 C C . SER A 1 107 ? -18.264 8.054 12.177 1.00 84.00 107 SER A C 1
ATOM 837 O O . SER A 1 107 ? -18.687 9.193 12.380 1.00 84.00 107 SER A O 1
ATOM 839 N N . LYS A 1 108 ? -17.906 7.619 10.967 1.00 84.06 108 LYS A N 1
ATOM 840 C CA . LYS A 1 108 ? -18.029 8.374 9.713 1.00 84.06 108 LYS A CA 1
ATOM 841 C C . LYS A 1 108 ? -18.612 7.490 8.611 1.00 84.06 108 LYS A C 1
ATOM 843 O O . LYS A 1 108 ? -18.527 6.265 8.682 1.00 84.06 108 LYS A O 1
ATOM 848 N N . GLU A 1 109 ? -19.218 8.123 7.613 1.00 77.31 109 GLU A N 1
ATOM 849 C CA . GLU A 1 109 ? -19.690 7.444 6.404 1.00 77.31 109 GLU A CA 1
ATOM 850 C C . GLU A 1 109 ? -18.548 7.245 5.399 1.00 77.31 109 GLU A C 1
ATOM 852 O O . GLU A 1 109 ? -17.589 8.013 5.372 1.00 77.31 109 GLU A O 1
ATOM 857 N N . ASP A 1 110 ? -18.663 6.199 4.579 1.00 79.00 110 ASP A N 1
ATOM 858 C CA . ASP A 1 110 ? -17.720 5.893 3.500 1.00 79.00 110 ASP A CA 1
ATOM 859 C C . ASP A 1 110 ? -17.775 6.986 2.423 1.00 79.00 110 ASP A C 1
ATOM 861 O O . ASP A 1 110 ? -18.841 7.285 1.874 1.00 79.00 110 ASP A O 1
ATOM 865 N N . VAL A 1 111 ? -16.624 7.579 2.114 1.00 77.75 111 VAL A N 1
ATOM 866 C CA . VAL A 1 111 ? -1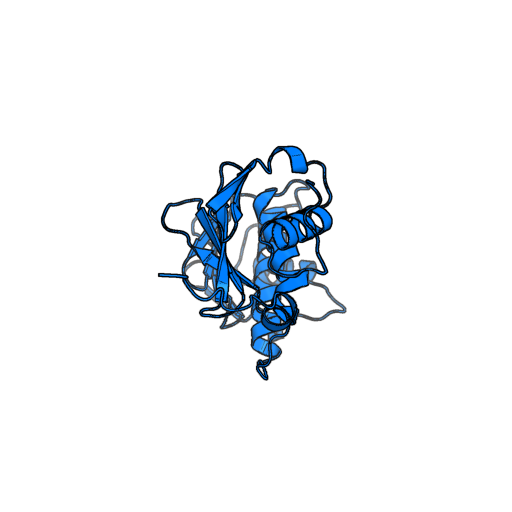6.483 8.565 1.048 1.00 77.75 111 VAL A CA 1
ATOM 867 C C . VAL A 1 111 ? -15.914 7.882 -0.196 1.00 77.75 111 VAL A C 1
ATOM 869 O O . VAL A 1 111 ? -14.916 7.165 -0.161 1.00 77.75 111 VAL A O 1
ATOM 872 N N . SER A 1 112 ? -16.557 8.143 -1.336 1.00 68.50 112 SER A N 1
ATOM 873 C CA . SER A 1 112 ? -16.266 7.491 -2.619 1.00 68.50 112 SER A CA 1
ATOM 874 C C . SER A 1 112 ? -14.852 7.738 -3.147 1.00 68.50 112 SER A C 1
ATOM 876 O O . SER A 1 112 ? -14.334 6.895 -3.887 1.00 68.50 112 SER A O 1
ATOM 878 N N . ASP A 1 113 ? -14.262 8.900 -2.865 1.00 78.56 113 ASP A N 1
ATOM 879 C CA . ASP A 1 113 ? -13.000 9.276 -3.487 1.00 78.56 113 ASP A CA 1
ATOM 880 C C . ASP A 1 113 ? -11.810 8.963 -2.589 1.00 78.56 113 ASP A C 1
ATOM 882 O O . ASP A 1 113 ? -11.818 9.215 -1.391 1.00 78.56 113 ASP A O 1
ATOM 886 N N . LEU A 1 114 ? -10.796 8.354 -3.182 1.00 84.06 114 LEU A N 1
ATOM 887 C CA . LEU A 1 114 ? -9.580 7.938 -2.501 1.00 84.06 114 LEU A CA 1
ATOM 888 C C . LEU A 1 114 ? -8.415 8.293 -3.416 1.00 84.06 114 LEU A C 1
ATOM 890 O O . LEU A 1 114 ? -8.529 8.172 -4.638 1.00 84.06 114 LEU A O 1
ATOM 894 N N . ASP A 1 115 ? -7.307 8.690 -2.807 1.00 90.81 115 ASP A N 1
ATOM 895 C CA . ASP A 1 115 ? -6.079 9.052 -3.499 1.00 90.81 115 ASP A CA 1
ATOM 896 C C . ASP A 1 115 ? -5.682 8.031 -4.584 1.00 90.81 115 ASP A C 1
ATOM 898 O O . ASP A 1 115 ? -5.682 6.811 -4.366 1.00 90.81 115 ASP A O 1
ATOM 902 N N . PHE A 1 116 ? -5.375 8.541 -5.780 1.00 92.62 116 PHE A N 1
ATOM 903 C CA . PHE A 1 116 ? -5.048 7.725 -6.948 1.00 92.62 116 PHE A CA 1
ATOM 904 C C . PHE A 1 116 ? -3.816 6.854 -6.700 1.00 92.62 116 PHE A C 1
ATOM 906 O O . PHE A 1 116 ? -3.856 5.649 -6.965 1.00 92.62 116 PHE A O 1
ATOM 913 N N . LEU A 1 117 ? -2.743 7.436 -6.155 1.00 94.62 117 LEU A N 1
ATOM 914 C CA . LEU A 1 117 ? -1.496 6.713 -5.909 1.00 94.62 117 LEU A CA 1
ATOM 915 C C . LEU A 1 117 ? -1.708 5.596 -4.890 1.00 94.62 117 LEU A C 1
ATOM 917 O O . LEU A 1 117 ? -1.272 4.467 -5.121 1.00 94.62 117 LEU A O 1
ATOM 921 N N . PHE A 1 118 ? -2.469 5.852 -3.824 1.00 95.75 118 PHE A N 1
ATOM 922 C CA . PHE A 1 118 ? -2.767 4.808 -2.852 1.00 95.75 118 PHE A CA 1
ATOM 923 C C . PHE A 1 118 ? -3.590 3.657 -3.445 1.00 95.75 118 PHE A C 1
ATOM 925 O O . PHE A 1 118 ? -3.271 2.488 -3.212 1.00 95.75 118 PHE A O 1
ATOM 932 N N . LYS A 1 119 ? -4.603 3.949 -4.281 1.00 94.75 119 LYS A N 1
ATOM 933 C CA . LYS A 1 119 ? -5.345 2.908 -5.026 1.00 94.75 119 LYS A CA 1
ATOM 934 C C . LYS A 1 119 ? -4.391 2.046 -5.857 1.00 94.75 119 LYS A C 1
ATOM 936 O O . LYS A 1 119 ? -4.521 0.822 -5.882 1.00 94.75 119 LYS A O 1
ATOM 941 N N . VAL A 1 120 ? -3.428 2.673 -6.529 1.00 95.31 120 VAL A N 1
ATOM 942 C CA . VAL A 1 120 ? -2.413 1.979 -7.330 1.00 95.31 120 VAL A CA 1
ATOM 943 C C . VAL A 1 120 ? -1.506 1.111 -6.454 1.00 95.31 120 VAL A C 1
ATOM 945 O O . VAL A 1 120 ? -1.242 -0.033 -6.822 1.00 95.31 120 VAL A O 1
ATOM 948 N N . PHE A 1 121 ? -1.084 1.594 -5.284 1.00 96.31 121 PHE A N 1
ATOM 949 C CA . PHE A 1 121 ? -0.228 0.850 -4.351 1.00 96.31 121 PHE A CA 1
ATOM 950 C C . PHE A 1 121 ? -0.915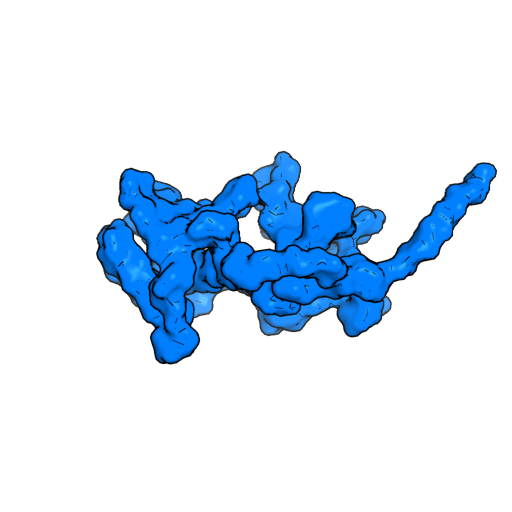 -0.414 -3.843 1.00 96.31 121 PHE A C 1
ATOM 952 O O . PHE A 1 121 ? -0.335 -1.498 -3.906 1.00 96.31 121 PHE A O 1
ATOM 959 N N . VAL A 1 122 ? -2.184 -0.296 -3.440 1.00 96.81 122 VAL A N 1
ATOM 960 C CA . VAL A 1 122 ? -3.009 -1.446 -3.046 1.00 96.81 122 VAL A CA 1
ATOM 961 C C . VAL A 1 122 ? -3.019 -2.491 -4.164 1.00 96.81 122 VAL A C 1
ATOM 963 O O . VAL A 1 122 ? -2.769 -3.666 -3.907 1.00 96.81 122 VAL A O 1
ATOM 966 N N . LYS A 1 123 ? -3.223 -2.081 -5.424 1.00 96.12 123 LYS A N 1
ATOM 967 C CA . LYS A 1 123 ? -3.250 -3.017 -6.562 1.00 96.12 123 LYS A CA 1
ATOM 968 C C . LYS A 1 123 ? -1.890 -3.592 -6.931 1.00 96.12 123 LYS A C 1
ATOM 970 O O . LYS A 1 123 ? -1.825 -4.766 -7.292 1.00 96.12 123 LYS A O 1
ATOM 975 N N . LEU A 1 124 ? -0.809 -2.827 -6.812 1.00 95.06 124 LEU A N 1
ATOM 976 C CA . LEU A 1 124 ? 0.544 -3.354 -6.988 1.00 95.06 124 LEU A CA 1
ATOM 977 C C . LEU A 1 124 ? 0.817 -4.481 -5.986 1.00 95.06 124 LEU A C 1
ATOM 979 O O . LEU A 1 124 ? 1.265 -5.561 -6.372 1.00 95.06 124 LEU A O 1
ATOM 983 N N . VAL A 1 125 ? 0.484 -4.259 -4.716 1.00 95.19 125 VAL A N 1
ATOM 984 C CA . VAL A 1 125 ? 0.694 -5.236 -3.646 1.00 95.19 125 VAL A CA 1
ATOM 985 C C . VAL A 1 125 ? -0.221 -6.453 -3.811 1.00 95.19 125 VAL A C 1
ATOM 987 O O . VAL A 1 125 ? 0.273 -7.581 -3.827 1.00 95.19 125 VAL A O 1
ATOM 990 N N . GLU A 1 126 ? -1.525 -6.255 -4.025 1.00 93.31 126 GLU A N 1
ATOM 991 C CA . GLU A 1 126 ? -2.496 -7.345 -4.218 1.00 93.31 126 GLU A CA 1
ATOM 992 C C . GLU A 1 126 ? -2.113 -8.287 -5.367 1.00 93.31 126 GLU A C 1
ATOM 994 O O . GLU A 1 126 ? -2.257 -9.507 -5.255 1.00 93.31 126 GLU A O 1
ATOM 999 N N . VAL A 1 127 ? -1.632 -7.734 -6.484 1.00 90.25 127 VAL A N 1
ATOM 1000 C CA . VAL A 1 127 ? -1.355 -8.519 -7.692 1.00 90.25 127 VAL A CA 1
ATOM 1001 C C . VAL A 1 127 ? 0.050 -9.125 -7.666 1.00 90.25 127 VAL A C 1
ATOM 1003 O O . VAL A 1 127 ? 0.236 -10.258 -8.130 1.00 90.25 127 VAL A O 1
ATOM 1006 N N . PHE A 1 128 ? 1.044 -8.402 -7.136 1.00 90.19 128 PHE A N 1
ATOM 1007 C CA . PHE A 1 128 ? 2.455 -8.738 -7.342 1.00 90.19 128 PHE A CA 1
ATOM 1008 C C . PHE A 1 128 ? 3.242 -9.071 -6.072 1.00 90.19 128 PHE A C 1
ATOM 1010 O O . PHE A 1 128 ? 4.292 -9.699 -6.200 1.00 90.19 128 PHE A O 1
ATOM 10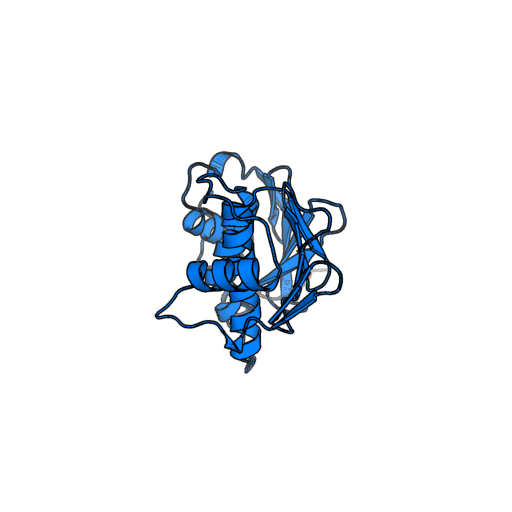17 N N . HIS A 1 129 ? 2.769 -8.765 -4.859 1.00 90.81 129 HIS A N 1
ATOM 1018 C CA . HIS A 1 129 ? 3.520 -9.096 -3.637 1.00 90.81 129 HIS A CA 1
ATOM 1019 C C . HIS A 1 129 ? 3.687 -10.617 -3.463 1.00 90.81 129 HIS A C 1
ATOM 1021 O O . HIS A 1 129 ? 4.803 -11.145 -3.435 1.00 90.81 129 HIS A O 1
ATOM 1027 N N . ALA A 1 130 ? 2.580 -11.365 -3.487 1.00 85.25 130 ALA A N 1
ATOM 1028 C CA . ALA A 1 130 ? 2.615 -12.824 -3.351 1.00 85.25 130 ALA A CA 1
ATOM 1029 C C . ALA A 1 130 ? 3.445 -13.509 -4.456 1.00 85.25 130 ALA A C 1
ATOM 1031 O O . ALA A 1 130 ? 4.122 -14.506 -4.210 1.00 85.25 130 ALA A O 1
ATOM 1032 N N . ARG A 1 131 ? 3.447 -12.966 -5.679 1.00 82.06 131 ARG A N 1
ATOM 1033 C CA . ARG A 1 131 ? 4.119 -13.581 -6.839 1.00 82.06 131 ARG A CA 1
ATOM 1034 C C . ARG A 1 131 ? 5.596 -13.210 -6.943 1.00 82.06 131 ARG A C 1
ATOM 1036 O O . ARG A 1 131 ? 6.423 -14.086 -7.182 1.00 82.06 131 ARG A O 1
ATOM 1043 N N . CYS A 1 132 ? 5.908 -11.939 -6.731 1.00 83.25 132 CYS A N 1
ATOM 1044 C CA . CYS A 1 132 ? 7.195 -11.344 -7.086 1.00 83.25 132 CYS A CA 1
ATOM 1045 C C . CYS A 1 132 ? 7.932 -10.732 -5.887 1.00 83.25 132 CYS A C 1
ATOM 1047 O O . CYS A 1 132 ? 8.999 -10.167 -6.077 1.00 83.25 132 CYS A O 1
ATOM 1049 N N . ASP A 1 133 ? 7.368 -10.827 -4.677 1.00 87.38 133 ASP A N 1
ATOM 1050 C CA . ASP A 1 133 ? 7.861 -10.118 -3.486 1.00 87.38 133 ASP A CA 1
ATOM 1051 C C . ASP A 1 133 ? 7.981 -8.610 -3.742 1.00 87.38 133 ASP A C 1
ATOM 1053 O O . ASP A 1 133 ? 8.982 -7.984 -3.407 1.00 87.38 133 ASP A O 1
ATOM 1057 N N . LEU A 1 134 ? 6.978 -8.032 -4.415 1.00 91.94 134 LEU A N 1
ATOM 1058 C CA . LEU A 1 134 ? 6.921 -6.588 -4.611 1.00 91.94 134 LEU A CA 1
ATOM 1059 C C . LEU A 1 134 ? 6.751 -5.901 -3.256 1.00 91.94 134 LEU A C 1
ATOM 1061 O O . LEU A 1 134 ? 5.793 -6.182 -2.536 1.00 91.94 134 LEU A O 1
ATOM 1065 N N . ARG A 1 135 ? 7.663 -4.989 -2.939 1.00 93.06 135 ARG A N 1
ATOM 1066 C CA . ARG A 1 135 ? 7.677 -4.177 -1.725 1.00 93.06 135 ARG A CA 1
ATOM 1067 C C . ARG A 1 135 ? 7.611 -2.708 -2.112 1.00 93.06 135 ARG A C 1
ATOM 1069 O O . ARG A 1 135 ? 8.205 -2.292 -3.106 1.00 93.06 135 ARG A O 1
ATOM 1076 N N . ILE A 1 136 ? 6.884 -1.941 -1.313 1.00 95.31 136 ILE A N 1
ATOM 1077 C CA . ILE A 1 136 ? 6.834 -0.486 -1.396 1.00 95.31 136 ILE A CA 1
ATOM 1078 C C . ILE A 1 136 ? 7.585 0.051 -0.183 1.00 95.31 136 ILE A C 1
ATOM 1080 O O . ILE A 1 136 ? 7.192 -0.212 0.955 1.00 95.31 136 ILE A O 1
ATOM 1084 N N . LEU A 1 137 ? 8.685 0.751 -0.435 1.00 94.81 137 LEU A N 1
ATOM 1085 C CA . LEU A 1 137 ? 9.593 1.283 0.578 1.00 94.81 137 LEU A CA 1
ATOM 1086 C C . LEU A 1 137 ? 9.556 2.820 0.554 1.00 94.81 137 LEU A C 1
ATOM 1088 O O . LEU A 1 137 ? 9.257 3.402 -0.494 1.00 94.81 137 LEU A O 1
ATOM 1092 N N . PRO A 1 138 ? 9.846 3.495 1.683 1.00 93.88 138 PRO A N 1
ATOM 1093 C CA . PRO A 1 138 ? 10.012 4.946 1.685 1.00 93.88 138 PRO A CA 1
ATOM 1094 C C . PRO A 1 138 ? 11.161 5.356 0.764 1.00 93.88 138 PRO A C 1
ATOM 1096 O O . PRO A 1 138 ? 12.191 4.680 0.721 1.00 93.88 138 PRO A O 1
ATOM 1099 N N . GLY A 1 139 ? 10.986 6.464 0.048 1.00 89.94 139 GLY A N 1
ATOM 1100 C CA . GLY A 1 139 ? 12.027 7.018 -0.798 1.00 89.94 139 GLY A CA 1
ATOM 1101 C C . GLY A 1 139 ? 13.004 7.942 -0.079 1.00 89.94 139 GLY A C 1
ATOM 1102 O O . GLY A 1 139 ? 13.017 8.047 1.148 1.00 89.94 139 GLY A O 1
ATOM 1103 N N . ASN A 1 140 ? 13.860 8.597 -0.868 1.00 85.25 140 ASN A N 1
ATOM 1104 C CA . ASN A 1 140 ? 14.891 9.498 -0.348 1.00 85.25 140 ASN A CA 1
ATOM 1105 C C . ASN A 1 140 ? 14.317 10.867 0.045 1.00 85.25 140 ASN A C 1
ATOM 1107 O O . ASN A 1 140 ? 14.852 11.519 0.944 1.00 85.25 140 ASN A O 1
ATOM 1111 N N . ALA A 1 141 ? 13.248 11.299 -0.628 1.00 87.44 141 ALA A N 1
ATOM 1112 C CA . ALA A 1 141 ? 12.493 12.503 -0.311 1.00 87.44 141 ALA A CA 1
ATOM 1113 C C . ALA A 1 141 ? 11.068 12.166 0.159 1.00 87.44 141 ALA A C 1
ATOM 1115 O O . ALA A 1 141 ? 10.532 11.091 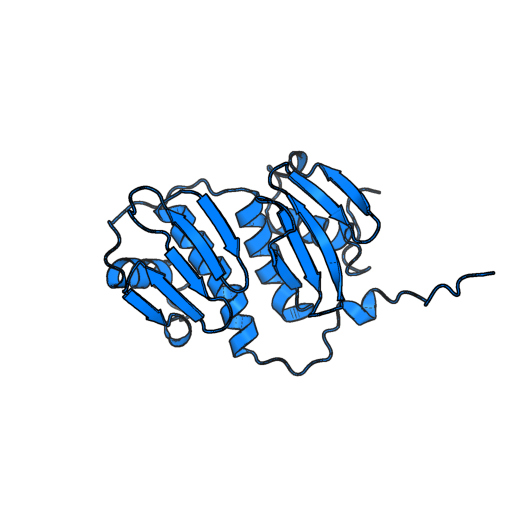-0.116 1.00 87.44 141 ALA A O 1
ATOM 1116 N N . ASP A 1 142 ? 10.452 13.105 0.881 1.00 87.25 142 ASP A N 1
ATOM 1117 C CA . ASP A 1 142 ? 9.042 12.993 1.255 1.00 87.25 142 ASP A CA 1
ATOM 1118 C C . ASP A 1 142 ? 8.168 12.990 -0.005 1.00 87.25 142 ASP A C 1
ATOM 1120 O O . ASP A 1 142 ? 8.398 13.773 -0.926 1.00 87.25 142 ASP A O 1
ATOM 1124 N N . GLY A 1 143 ? 7.191 12.086 -0.054 1.00 90.31 143 GLY A N 1
ATOM 1125 C CA . GLY A 1 143 ? 6.379 11.865 -1.251 1.00 90.31 143 GLY A CA 1
ATOM 1126 C C . GLY A 1 143 ? 7.062 11.061 -2.364 1.00 90.31 143 GLY A C 1
ATOM 1127 O O . GLY A 1 143 ? 6.515 10.989 -3.460 1.00 90.31 143 GLY A O 1
ATOM 1128 N N . GLU A 1 144 ? 8.216 10.437 -2.113 1.00 94.44 144 GLU A N 1
ATOM 1129 C CA . GLU A 1 144 ? 8.815 9.441 -3.009 1.00 94.44 144 GLU A CA 1
ATOM 1130 C C . GLU A 1 144 ? 8.743 8.036 -2.405 1.00 94.44 144 GLU A C 1
ATOM 1132 O O . GLU A 1 144 ? 8.873 7.841 -1.194 1.00 94.44 144 GLU A O 1
ATOM 1137 N N . TRP A 1 145 ? 8.584 7.035 -3.268 1.00 96.00 145 TRP A N 1
ATOM 1138 C CA . TRP A 1 145 ? 8.531 5.626 -2.899 1.00 96.00 145 TRP A CA 1
ATOM 1139 C C . TRP A 1 145 ? 9.352 4.783 -3.854 1.00 96.00 145 TRP A C 1
ATOM 1141 O O . TRP A 1 145 ? 9.280 4.949 -5.072 1.00 96.00 145 TRP A O 1
ATOM 1151 N N . GLU A 1 146 ? 10.073 3.821 -3.297 1.00 95.62 146 GLU A N 1
ATOM 1152 C CA . GLU A 1 146 ? 10.753 2.799 -4.073 1.00 95.62 146 GLU A CA 1
ATOM 1153 C C . GLU A 1 146 ? 9.843 1.574 -4.215 1.00 95.62 146 GLU A C 1
ATOM 1155 O O . GLU A 1 146 ? 9.364 1.006 -3.231 1.00 95.62 146 GLU A O 1
ATOM 1160 N N . ILE A 1 147 ? 9.625 1.144 -5.453 1.00 95.12 147 ILE A N 1
ATOM 1161 C CA . ILE A 1 147 ? 8.948 -0.103 -5.794 1.00 95.12 147 ILE A CA 1
ATOM 1162 C C . ILE A 1 147 ? 10.025 -1.131 -6.102 1.00 95.12 147 ILE A C 1
ATOM 1164 O O . ILE A 1 147 ? 10.645 -1.068 -7.162 1.00 95.12 147 ILE A O 1
ATOM 1168 N N . ARG A 1 148 ? 10.248 -2.074 -5.186 1.00 92.56 148 ARG A N 1
ATOM 1169 C CA . ARG A 1 148 ? 11.332 -3.062 -5.266 1.00 92.56 148 ARG A CA 1
ATOM 1170 C C . ARG A 1 148 ? 10.786 -4.481 -5.376 1.00 92.56 148 ARG A C 1
ATOM 1172 O O . ARG A 1 148 ? 9.763 -4.793 -4.774 1.00 92.56 148 ARG A O 1
ATOM 1179 N N . LEU A 1 149 ? 11.469 -5.353 -6.114 1.00 88.88 149 LEU A N 1
ATOM 1180 C CA . LEU A 1 149 ? 11.234 -6.798 -6.053 1.00 88.88 149 LEU A CA 1
ATOM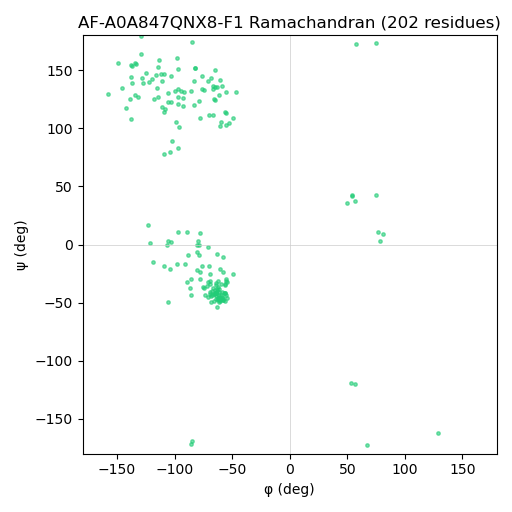 1181 C C . LEU A 1 149 ? 12.245 -7.466 -5.126 1.00 88.88 149 LEU A C 1
ATOM 1183 O O . LEU A 1 149 ? 13.444 -7.406 -5.378 1.00 88.88 149 LEU A O 1
ATOM 1187 N N . GLY A 1 150 ? 11.774 -8.144 -4.084 1.00 84.38 150 GLY A N 1
ATOM 1188 C CA . GLY A 1 150 ? 12.650 -8.772 -3.097 1.00 84.38 150 GLY A CA 1
ATOM 1189 C C . GLY A 1 150 ? 13.444 -7.765 -2.259 1.00 84.38 150 GLY A C 1
ATOM 1190 O O . GLY A 1 150 ? 13.232 -6.556 -2.321 1.00 84.38 150 GLY A O 1
ATOM 1191 N N . GLU A 1 151 ? 14.374 -8.270 -1.449 1.00 83.06 151 GLU A N 1
ATOM 1192 C CA . GLU A 1 151 ? 15.184 -7.436 -0.544 1.00 83.06 151 GLU A CA 1
ATOM 1193 C C . GLU A 1 151 ? 16.257 -6.630 -1.275 1.00 83.06 151 GLU A C 1
ATOM 1195 O O . GLU A 1 151 ? 16.405 -5.433 -1.027 1.00 83.06 151 GLU A O 1
ATOM 1200 N N . GLU A 1 152 ? 16.946 -7.269 -2.220 1.00 83.38 152 GLU A N 1
ATOM 1201 C CA . GLU A 1 152 ? 18.055 -6.690 -2.995 1.00 83.38 152 GLU A CA 1
ATOM 1202 C C . GLU A 1 152 ? 17.818 -6.752 -4.512 1.00 83.38 152 GLU A C 1
ATOM 1204 O O . GLU A 1 152 ? 18.754 -6.664 -5.306 1.00 83.38 152 GLU A O 1
ATOM 1209 N N . GLY A 1 153 ? 16.576 -6.980 -4.938 1.00 84.56 153 GLY A N 1
ATOM 1210 C CA . GLY A 1 153 ? 16.265 -7.072 -6.358 1.00 84.56 153 GLY A CA 1
ATOM 1211 C C . GLY A 1 153 ? 16.024 -5.706 -7.004 1.00 84.56 153 GLY A C 1
ATOM 1212 O O . GLY A 1 153 ? 16.319 -4.658 -6.425 1.00 84.56 153 GLY A O 1
ATOM 1213 N N . PRO A 1 154 ? 15.520 -5.700 -8.245 1.00 88.00 154 PRO A N 1
ATOM 1214 C CA . PRO A 1 154 ? 15.361 -4.476 -9.009 1.00 88.00 154 PRO A CA 1
ATOM 1215 C C . PRO A 1 154 ? 14.346 -3.529 -8.395 1.00 88.00 154 PRO A C 1
ATOM 1217 O O . PRO A 1 154 ? 13.339 -3.964 -7.832 1.00 88.00 154 PRO A O 1
ATOM 1220 N N . SER A 1 155 ? 14.566 -2.236 -8.610 1.00 92.69 155 SER A N 1
ATOM 1221 C CA . SER A 1 155 ? 13.642 -1.207 -8.167 1.00 92.69 155 SER A CA 1
ATOM 1222 C C . SER A 1 155 ? 13.397 -0.108 -9.186 1.00 92.69 155 SER A C 1
ATOM 1224 O O . SER A 1 155 ? 14.216 0.158 -10.060 1.00 92.69 155 SER A O 1
ATOM 1226 N N . GLY A 1 156 ? 12.223 0.499 -9.074 1.00 93.81 156 GLY A N 1
ATOM 1227 C CA . GLY A 1 156 ? 11.866 1.770 -9.692 1.00 93.81 156 GLY A CA 1
ATOM 1228 C C . GLY A 1 156 ? 11.272 2.699 -8.637 1.00 93.81 156 GLY A C 1
ATOM 1229 O O . GLY A 1 156 ? 11.121 2.311 -7.480 1.00 93.81 156 GLY A O 1
ATOM 1230 N N . TRP A 1 157 ? 10.903 3.906 -9.039 1.00 95.88 157 TRP A N 1
ATOM 1231 C CA . TRP A 1 157 ? 10.431 4.956 -8.147 1.00 95.88 157 TRP A CA 1
ATOM 1232 C C . TRP A 1 157 ? 9.066 5.476 -8.582 1.00 95.88 157 TRP A C 1
ATOM 1234 O O . TRP A 1 157 ? 8.746 5.510 -9.771 1.00 95.88 157 TRP A O 1
ATOM 1244 N N . LEU A 1 158 ? 8.262 5.874 -7.603 1.00 95.56 158 LEU A N 1
ATOM 1245 C CA . LEU A 1 158 ? 7.015 6.608 -7.779 1.00 95.56 158 LEU A CA 1
ATOM 1246 C C . LEU A 1 158 ? 7.049 7.837 -6.880 1.00 95.56 158 LEU A C 1
ATOM 1248 O O . LEU A 1 158 ? 7.543 7.748 -5.759 1.00 95.56 158 LEU A O 1
ATOM 1252 N N . SER A 1 159 ? 6.503 8.957 -7.342 1.00 94.75 159 SER A N 1
ATOM 1253 C CA . SER A 1 159 ? 6.396 10.171 -6.532 1.00 94.75 159 SER A CA 1
ATOM 1254 C C . SER A 1 159 ? 4.990 10.767 -6.524 1.00 94.75 159 SER A C 1
ATOM 1256 O O . SER A 1 159 ? 4.157 10.456 -7.380 1.00 94.75 159 SER A O 1
ATOM 1258 N N . THR A 1 160 ? 4.735 11.660 -5.564 1.00 94.38 160 THR A N 1
ATOM 1259 C CA . THR A 1 160 ? 3.510 12.473 -5.466 1.00 94.38 160 THR A CA 1
ATOM 1260 C C . THR A 1 160 ? 3.289 13.380 -6.669 1.00 94.38 160 THR A C 1
ATOM 1262 O O . THR A 1 160 ? 2.155 13.760 -6.933 1.00 94.38 160 THR A O 1
ATOM 1265 N N . ASP A 1 161 ? 4.341 13.678 -7.433 1.00 94.75 161 ASP A N 1
ATOM 1266 C CA . ASP A 1 161 ? 4.255 14.441 -8.685 1.00 94.75 161 ASP A CA 1
ATOM 1267 C C . ASP A 1 161 ? 3.747 13.587 -9.860 1.00 94.75 161 ASP A C 1
ATOM 1269 O O . ASP A 1 161 ? 3.819 13.998 -11.017 1.00 94.75 161 ASP A O 1
ATOM 1273 N N . PHE A 1 162 ? 3.263 12.372 -9.579 1.00 94.31 162 PHE A N 1
ATOM 1274 C CA . PHE A 1 162 ? 2.827 11.392 -10.569 1.00 94.31 162 PHE A CA 1
ATOM 1275 C C . PHE A 1 162 ? 3.925 11.055 -11.580 1.00 94.31 162 PHE A C 1
ATOM 1277 O O . PHE A 1 162 ? 3.647 10.829 -12.758 1.00 94.31 162 PHE A O 1
ATOM 1284 N N . ILE A 1 163 ? 5.177 10.992 -11.125 1.00 95.12 163 ILE A N 1
ATOM 1285 C CA . ILE A 1 163 ? 6.300 10.541 -11.944 1.00 95.12 163 ILE A CA 1
ATOM 1286 C C . ILE A 1 163 ? 6.658 9.114 -11.548 1.00 95.12 163 ILE A C 1
ATOM 1288 O O . ILE A 1 163 ? 6.975 8.832 -10.394 1.00 95.12 163 ILE A O 1
ATOM 1292 N N . ALA A 1 164 ? 6.621 8.216 -12.529 1.00 94.94 164 ALA A N 1
ATOM 1293 C CA . ALA A 1 164 ? 7.201 6.889 -12.432 1.00 94.94 164 ALA A CA 1
ATOM 1294 C C . ALA A 1 164 ? 8.583 6.887 -13.079 1.00 94.94 164 ALA A C 1
ATOM 1296 O O . ALA A 1 164 ? 8.723 7.273 -14.239 1.00 94.94 164 ALA A O 1
ATOM 1297 N N . GLU A 1 165 ? 9.594 6.425 -12.353 1.00 94.62 165 GLU A N 1
ATOM 1298 C CA . GLU A 1 165 ? 10.939 6.188 -12.870 1.00 94.62 165 GLU A CA 1
ATOM 1299 C C . GLU A 1 165 ? 11.235 4.691 -12.826 1.00 94.62 165 GLU A C 1
ATOM 1301 O O . GLU A 1 165 ? 11.090 4.057 -11.783 1.00 94.62 165 GLU A O 1
ATOM 1306 N N . ASN A 1 166 ? 11.653 4.098 -13.940 1.00 91.75 166 ASN A N 1
ATOM 1307 C CA . ASN A 1 166 ? 12.027 2.690 -13.930 1.00 91.75 166 ASN A CA 1
ATOM 1308 C C . ASN A 1 166 ? 13.473 2.456 -13.490 1.00 91.75 166 ASN A C 1
ATOM 1310 O O . ASN A 1 166 ? 14.277 3.374 -13.360 1.00 91.75 166 ASN A O 1
ATOM 1314 N N . ARG A 1 167 ? 13.836 1.178 -13.346 1.00 86.44 167 ARG A N 1
ATOM 1315 C CA . ARG A 1 167 ? 15.185 0.730 -12.963 1.00 86.44 167 ARG A CA 1
ATOM 1316 C C . ARG A 1 167 ? 16.326 1.190 -13.884 1.00 86.44 167 ARG A C 1
ATOM 1318 O O . ARG A 1 167 ? 17.487 0.959 -13.560 1.00 86.44 167 ARG A O 1
ATOM 1325 N N . PHE A 1 168 ? 16.016 1.760 -15.049 1.00 88.94 168 PHE A N 1
ATOM 1326 C CA . PHE A 1 168 ? 16.987 2.271 -16.021 1.00 88.94 168 PHE A CA 1
ATOM 1327 C C . PHE A 1 168 ? 17.063 3.807 -16.032 1.00 88.94 168 PHE A C 1
ATOM 1329 O O . PHE A 1 168 ? 17.801 4.365 -16.841 1.00 88.94 168 PHE A O 1
ATOM 1336 N N . GLY A 1 169 ? 16.317 4.485 -15.154 1.00 90.25 169 GLY A N 1
ATOM 1337 C CA . GLY A 1 169 ? 16.246 5.945 -15.084 1.00 90.25 169 GLY A CA 1
ATOM 1338 C C . GLY A 1 169 ? 15.296 6.580 -16.103 1.00 90.25 169 GLY A C 1
ATOM 1339 O O . GLY A 1 169 ? 15.293 7.801 -16.263 1.00 90.25 169 GLY A O 1
ATOM 1340 N N . GLU A 1 170 ? 14.495 5.785 -16.821 1.00 91.88 170 GLU A N 1
ATOM 1341 C CA . GLU A 1 170 ? 13.474 6.316 -17.728 1.00 91.88 170 GLU A CA 1
ATOM 1342 C C . GLU A 1 170 ? 12.288 6.821 -16.901 1.00 91.88 170 GLU A C 1
ATOM 1344 O O . GLU A 1 170 ? 11.813 6.113 -16.014 1.00 91.88 170 GLU A O 1
ATOM 1349 N N . LYS A 1 171 ? 11.794 8.024 -17.211 1.00 93.94 171 LYS A N 1
ATOM 1350 C CA . LYS A 1 171 ? 10.709 8.690 -16.477 1.00 93.94 171 LYS A CA 1
ATOM 1351 C C . LYS A 1 171 ? 9.436 8.786 -17.302 1.00 93.94 171 LYS A C 1
ATOM 1353 O O . LYS A 1 171 ? 9.491 8.972 -18.517 1.00 93.94 171 LYS A O 1
ATOM 1358 N N . MET A 1 172 ? 8.298 8.714 -16.626 1.00 92.62 172 MET A N 1
ATOM 1359 C CA . MET A 1 172 ? 6.978 8.813 -17.227 1.00 92.62 172 MET A CA 1
ATOM 1360 C C . MET A 1 172 ? 6.004 9.519 -16.293 1.00 92.62 172 MET A C 1
ATOM 1362 O O . MET A 1 172 ? 5.930 9.195 -15.111 1.00 92.62 172 MET A O 1
ATOM 1366 N N . GLU A 1 173 ? 5.229 10.447 -16.844 1.00 93.50 173 GLU A N 1
ATOM 1367 C CA . GLU A 1 173 ? 4.103 11.053 -16.141 1.00 93.50 173 GLU A CA 1
ATOM 1368 C C . GLU A 1 173 ? 2.899 10.100 -16.169 1.00 93.50 173 GLU A C 1
ATOM 1370 O O . GLU A 1 173 ? 2.458 9.672 -17.238 1.00 93.50 173 GLU A O 1
ATOM 1375 N N . ILE A 1 174 ? 2.379 9.754 -14.991 1.00 93.31 174 ILE A N 1
ATOM 1376 C CA . ILE A 1 174 ? 1.278 8.799 -14.810 1.00 93.31 174 ILE A CA 1
ATOM 1377 C C . ILE A 1 174 ? -0.048 9.466 -14.424 1.00 93.31 174 ILE A C 1
ATOM 1379 O O . ILE A 1 174 ? -1.055 8.769 -14.303 1.00 93.31 174 ILE A O 1
ATOM 1383 N N . SER A 1 175 ? -0.082 10.797 -14.293 1.00 92.69 175 SER A N 1
ATOM 1384 C CA . SER A 1 175 ? -1.311 11.588 -14.085 1.00 92.69 175 SER A CA 1
ATOM 1385 C C . SER A 1 175 ? -2.334 11.332 -15.205 1.00 92.69 175 SER A C 1
ATOM 1387 O O . SER A 1 175 ? -3.533 11.181 -14.981 1.00 92.69 175 SER A O 1
ATOM 1389 N N . VAL A 1 176 ? -1.849 11.124 -16.432 1.00 90.06 176 VAL A N 1
ATOM 1390 C CA . VAL A 1 176 ? -2.660 10.776 -17.610 1.00 90.06 176 VAL A CA 1
ATOM 1391 C C . VAL A 1 176 ? -3.387 9.427 -17.489 1.00 90.06 176 VAL A C 1
ATOM 1393 O O . VAL A 1 176 ? -4.214 9.087 -18.339 1.00 90.06 176 VAL A O 1
ATOM 1396 N N . TRP A 1 177 ? -3.096 8.635 -16.452 1.00 92.44 177 TRP A N 1
ATOM 1397 C CA . TRP A 1 177 ? -3.716 7.338 -16.188 1.00 92.44 177 TRP A CA 1
ATOM 1398 C C . TRP A 1 177 ? -4.767 7.354 -15.076 1.00 92.44 177 TRP A C 1
ATOM 1400 O O . TRP A 1 177 ? -5.340 6.301 -14.807 1.00 92.44 177 TRP A O 1
ATOM 1410 N N . GLU A 1 178 ? -5.080 8.503 -14.475 1.00 90.81 178 GLU A N 1
ATOM 1411 C CA . GLU A 1 178 ? -6.062 8.615 -13.381 1.00 90.81 178 GLU A CA 1
ATOM 1412 C C . GLU A 1 178 ? -7.444 8.038 -13.725 1.00 90.81 178 GLU A C 1
ATOM 1414 O O . GLU A 1 178 ? -8.119 7.454 -12.879 1.00 90.81 178 GLU A O 1
ATOM 1419 N N . ASN A 1 179 ? -7.845 8.124 -14.997 1.00 89.56 179 ASN A N 1
ATOM 1420 C CA . ASN A 1 179 ? -9.117 7.582 -15.486 1.00 89.56 179 ASN A CA 1
ATOM 1421 C C . ASN A 1 179 ? -9.086 6.066 -15.764 1.00 89.56 179 ASN A C 1
ATOM 1423 O O . ASN A 1 179 ? -10.109 5.467 -16.110 1.00 89.56 179 ASN A O 1
ATOM 1427 N N . LEU A 1 180 ? -7.920 5.420 -15.676 1.00 91.44 180 LEU A N 1
ATOM 1428 C CA . LEU A 1 180 ? -7.801 3.974 -15.822 1.00 91.44 180 LEU A CA 1
ATOM 1429 C C . LEU A 1 180 ? -8.146 3.276 -14.504 1.00 91.44 180 LEU A C 1
ATOM 1431 O O . LEU A 1 180 ? -7.921 3.784 -13.411 1.00 91.44 180 LEU A O 1
ATOM 1435 N N . ARG A 1 181 ? -8.640 2.037 -14.602 1.00 91.56 181 ARG A N 1
ATOM 1436 C CA . ARG A 1 181 ? -8.776 1.173 -13.422 1.00 91.56 181 ARG A CA 1
ATOM 1437 C C . ARG A 1 181 ? -7.406 0.969 -12.770 1.00 91.56 181 ARG A C 1
ATOM 1439 O O . ARG A 1 181 ? -6.444 0.672 -13.481 1.00 91.56 181 ARG A O 1
ATOM 1446 N N . ALA A 1 182 ? -7.337 1.047 -11.443 1.00 92.62 182 ALA A N 1
ATOM 1447 C CA . ALA A 1 182 ? -6.086 0.936 -10.691 1.00 92.62 182 ALA A CA 1
ATOM 1448 C C . ALA A 1 182 ? -5.323 -0.369 -10.987 1.00 92.62 182 ALA A C 1
ATOM 1450 O O . ALA A 1 182 ? -4.101 -0.361 -11.072 1.00 92.62 182 ALA A O 1
ATOM 1451 N N . GLU A 1 183 ? -6.019 -1.481 -11.248 1.00 92.69 183 GLU A N 1
ATOM 1452 C CA . GLU A 1 183 ? -5.401 -2.755 -11.643 1.00 92.69 183 GLU A CA 1
ATOM 1453 C C . GLU A 1 183 ? -4.653 -2.653 -12.978 1.00 92.69 183 GLU A C 1
ATOM 1455 O O . GLU A 1 183 ? -3.581 -3.239 -13.164 1.00 92.69 183 GLU A O 1
ATOM 1460 N N . LYS A 1 184 ? -5.218 -1.894 -13.924 1.00 91.62 184 LYS A N 1
ATOM 1461 C CA . LYS A 1 184 ? -4.604 -1.652 -15.230 1.00 91.62 184 LYS A CA 1
ATOM 1462 C C . LYS A 1 184 ? -3.368 -0.771 -15.074 1.00 91.62 184 LYS A C 1
ATOM 1464 O O . LYS A 1 184 ? -2.336 -1.093 -15.652 1.00 91.62 184 LYS A O 1
ATOM 1469 N N . VAL A 1 185 ? -3.457 0.271 -14.247 1.00 92.94 185 VAL A N 1
ATOM 1470 C CA . VAL A 1 185 ? -2.319 1.139 -13.912 1.00 92.94 185 VAL A CA 1
ATOM 1471 C C . VAL A 1 185 ? -1.199 0.347 -13.243 1.00 92.94 185 VAL A C 1
ATOM 1473 O O . VAL A 1 185 ? -0.064 0.407 -13.699 1.00 92.94 185 VAL A O 1
ATOM 1476 N N . ALA A 1 186 ? -1.514 -0.464 -12.231 1.00 93.50 186 ALA A N 1
ATOM 1477 C CA . ALA A 1 186 ? -0.541 -1.314 -11.553 1.00 93.50 186 ALA A CA 1
ATOM 1478 C C . ALA A 1 186 ? 0.168 -2.262 -12.534 1.00 93.50 186 ALA A C 1
ATOM 1480 O O . ALA A 1 186 ? 1.385 -2.411 -12.480 1.00 93.50 186 ALA A O 1
ATOM 1481 N N . THR A 1 187 ? -0.569 -2.854 -13.480 1.00 90.88 187 THR A N 1
ATOM 1482 C CA . THR A 1 187 ? 0.016 -3.710 -14.526 1.00 90.88 187 THR A CA 1
ATOM 1483 C C . THR A 1 187 ? 0.948 -2.926 -15.452 1.00 90.88 187 THR A C 1
ATOM 1485 O O . THR A 1 187 ? 2.022 -3.410 -15.806 1.00 90.88 187 THR A O 1
ATOM 1488 N N . TYR A 1 188 ? 0.556 -1.710 -15.836 1.00 91.44 188 TYR A N 1
ATOM 1489 C CA . TYR A 1 188 ? 1.359 -0.834 -16.685 1.00 91.44 188 TYR A CA 1
ATOM 1490 C C . TYR A 1 188 ? 2.626 -0.355 -15.990 1.00 91.44 188 TYR A C 1
ATOM 1492 O O . TYR A 1 188 ? 3.683 -0.422 -16.600 1.00 91.44 188 TYR A O 1
ATOM 1500 N N . LEU A 1 189 ? 2.545 0.039 -14.721 1.00 92.19 189 LEU A N 1
ATOM 1501 C CA . LEU A 1 189 ? 3.703 0.390 -13.901 1.00 92.19 189 LEU A CA 1
ATOM 1502 C C . LEU A 1 189 ? 4.658 -0.787 -13.739 1.00 92.19 189 LEU A C 1
ATOM 1504 O O . LEU A 1 189 ? 5.861 -0.648 -13.941 1.00 92.19 189 LEU A O 1
ATOM 1508 N N . PHE A 1 190 ? 4.117 -1.968 -13.437 1.00 88.25 190 PHE A N 1
ATOM 1509 C CA . PHE A 1 190 ? 4.916 -3.180 -13.308 1.00 88.25 190 PHE A CA 1
ATOM 1510 C C . PHE A 1 190 ? 5.674 -3.503 -14.606 1.00 88.25 190 PHE A C 1
ATOM 1512 O O . PHE A 1 190 ? 6.852 -3.864 -14.579 1.00 88.25 190 PHE A O 1
ATOM 1519 N N . GLY A 1 191 ? 5.012 -3.324 -15.753 1.00 85.75 191 GLY A N 1
ATOM 1520 C CA . GLY A 1 191 ? 5.616 -3.506 -17.068 1.00 85.75 191 GLY A CA 1
ATOM 1521 C C . GLY A 1 191 ? 6.569 -2.393 -17.499 1.00 85.75 191 GLY A C 1
ATOM 1522 O O . GLY A 1 191 ? 7.608 -2.673 -18.092 1.00 85.75 191 GLY A O 1
ATOM 1523 N N . PHE A 1 192 ? 6.259 -1.139 -17.170 1.00 84.81 192 PHE A N 1
ATOM 1524 C CA . PHE A 1 192 ? 7.121 0.023 -17.395 1.00 84.81 192 PHE A CA 1
ATOM 1525 C C . PHE A 1 192 ? 8.443 -0.112 -16.637 1.00 84.81 192 PHE A C 1
ATOM 1527 O O . PHE A 1 192 ? 9.512 0.151 -17.190 1.00 84.81 192 PHE A O 1
ATOM 1534 N N . ASN A 1 193 ? 8.381 -0.652 -15.418 1.00 83.62 193 ASN A N 1
ATOM 1535 C CA . ASN A 1 193 ? 9.558 -0.993 -14.629 1.00 83.62 193 ASN A CA 1
ATOM 1536 C C . ASN A 1 193 ? 10.336 -2.208 -15.163 1.00 83.62 193 ASN A C 1
ATOM 1538 O O . ASN A 1 193 ? 11.391 -2.553 -14.628 1.00 83.62 193 ASN A O 1
ATOM 1542 N N . ARG A 1 194 ? 9.837 -2.841 -16.236 1.00 83.62 194 ARG A N 1
ATOM 1543 C CA . ARG A 1 194 ? 10.403 -4.025 -16.903 1.00 83.62 194 ARG A CA 1
ATOM 1544 C C . ARG A 1 194 ? 10.734 -5.144 -15.921 1.00 83.62 194 ARG A C 1
ATOM 1546 O O . ARG A 1 194 ? 11.710 -5.872 -16.085 1.00 83.62 194 ARG A O 1
ATOM 1553 N N . PHE A 1 195 ? 9.896 -5.284 -14.898 1.00 81.88 195 PHE A N 1
ATOM 1554 C CA . PHE A 1 195 ? 10.035 -6.314 -13.878 1.00 81.88 195 PHE A CA 1
ATOM 1555 C C . PHE A 1 195 ? 9.762 -7.720 -14.430 1.00 81.88 195 PHE A C 1
ATOM 1557 O O . PHE A 1 195 ? 10.248 -8.707 -13.882 1.00 81.88 195 PHE A O 1
ATOM 1564 N N . CYS A 1 196 ? 8.977 -7.828 -15.509 1.00 75.31 196 CYS A N 1
ATOM 1565 C CA . CYS A 1 196 ? 8.662 -9.095 -16.161 1.00 75.31 196 CYS A CA 1
ATOM 1566 C C . CYS A 1 196 ? 8.234 -8.908 -17.618 1.00 75.31 196 CYS A C 1
ATOM 1568 O O . CYS A 1 196 ? 7.260 -8.205 -17.892 1.00 75.31 196 CYS A O 1
ATOM 1570 N N . LYS A 1 197 ? 8.850 -9.662 -18.536 1.00 69.62 197 LYS A N 1
ATOM 1571 C CA . LYS A 1 197 ? 8.537 -9.631 -19.977 1.00 69.62 197 LYS A CA 1
ATOM 1572 C C . LYS A 1 197 ? 7.085 -9.950 -20.340 1.00 69.62 197 LYS A C 1
ATOM 1574 O O . LYS A 1 197 ? 6.628 -9.597 -21.426 1.00 69.62 197 LYS A O 1
ATOM 1579 N N . ASN A 1 198 ? 6.377 -10.677 -19.471 1.00 69.31 198 ASN A N 1
ATOM 1580 C CA . ASN A 1 198 ? 4.979 -11.061 -19.696 1.00 69.31 198 ASN A CA 1
ATOM 1581 C C . ASN A 1 198 ? 4.015 -9.889 -19.461 1.00 69.31 198 ASN A C 1
ATOM 1583 O O . ASN A 1 198 ? 2.882 -9.932 -19.931 1.00 69.31 198 ASN A O 1
ATOM 1587 N N . PHE A 1 199 ? 4.462 -8.849 -18.756 1.00 70.44 199 PHE A N 1
ATOM 1588 C CA . PHE A 1 199 ? 3.719 -7.618 -18.531 1.00 70.44 199 PHE A CA 1
ATOM 1589 C C . PHE A 1 199 ? 4.405 -6.518 -19.337 1.00 70.44 199 PHE A C 1
ATOM 1591 O O . PHE A 1 199 ? 5.208 -5.761 -18.812 1.00 70.44 199 PHE A O 1
ATOM 1598 N N . GLN A 1 200 ? 4.174 -6.483 -20.650 1.00 64.50 200 GLN A N 1
ATOM 1599 C CA . GLN A 1 200 ? 4.826 -5.489 -21.505 1.00 64.50 200 GLN A CA 1
ATOM 1600 C C . GLN A 1 200 ? 4.302 -4.082 -21.212 1.00 64.50 200 GLN A C 1
ATOM 1602 O O . GLN A 1 200 ? 3.106 -3.895 -20.973 1.00 64.50 200 GLN A O 1
ATOM 1607 N N . CYS A 1 201 ? 5.202 -3.098 -21.273 1.00 65.06 201 CYS A N 1
ATOM 1608 C CA . CYS A 1 201 ? 4.836 -1.690 -21.199 1.00 65.06 201 CYS A CA 1
ATOM 1609 C C . CYS A 1 201 ? 3.787 -1.369 -22.285 1.00 65.06 201 CYS A C 1
ATOM 1611 O O . CYS A 1 201 ? 3.986 -1.736 -23.448 1.00 65.06 201 CYS A O 1
ATOM 1613 N N . PRO A 1 202 ? 2.677 -0.698 -21.940 1.00 61.22 202 PRO A N 1
ATOM 1614 C CA . PRO A 1 202 ? 1.661 -0.299 -22.919 1.00 61.22 202 PRO A CA 1
ATOM 1615 C C . PRO A 1 202 ? 2.125 0.807 -23.867 1.00 61.22 202 PRO A C 1
ATOM 1617 O O . PRO A 1 202 ? 1.499 1.021 -24.902 1.00 61.22 202 PRO A O 1
ATOM 1620 N N . ILE A 1 203 ? 3.179 1.532 -23.496 1.00 59.53 203 ILE A N 1
ATOM 1621 C CA . ILE A 1 203 ? 3.764 2.600 -24.294 1.00 59.53 203 ILE A CA 1
ATOM 1622 C C . ILE A 1 203 ? 4.922 1.959 -25.051 1.00 59.53 203 ILE A C 1
ATOM 1624 O O . ILE A 1 203 ? 5.965 1.650 -24.475 1.00 59.53 203 ILE A O 1
ATOM 1628 N N . ARG A 1 204 ? 4.658 1.665 -26.323 1.00 49.75 204 ARG A N 1
ATOM 1629 C CA . ARG A 1 204 ? 5.649 1.313 -27.339 1.00 49.75 204 ARG A CA 1
ATOM 1630 C C . ARG A 1 204 ? 5.829 2.490 -28.277 1.00 49.75 204 ARG A C 1
ATOM 1632 O O . ARG A 1 204 ? 4.795 3.112 -28.607 1.00 49.75 204 ARG A O 1
#

Radius of gyration: 17.77 Å; Cα contacts (8 Å, |Δi|>4): 337; chains: 1; bounding box: 56×35×51 Å

Secondary structure (DSSP, 8-state):
---------HHHHTS--S---HHHHHHHHHHHHHHHHHHHHH-EEEEEETTEEEEEETT-SS-EEEETTTTEEEETTEEEE-GGG--TTTHHHHHHHHHHHHTTPPP-PPPS---HHHHHHHHHHHHHHHHH-EEEEE-SSTTEEEEEETTTS-EEEEETTSEEE-TTS-EEE-GGGTTS-HHHHHHHHHHHTTS-TTS--S--

Mean predicted aligned error: 6.62 Å

pLDDT: mean 86.5, std 14.76, range [27.92, 98.25]

Foldseek 3Di:
DDPPPPPDDLPVLLAPPDPDDPLLLLLQLLLLVLVQLQCQFFNADWDAAAQWIWGPGPPAPFIWIARSRQQWIDDVPDIGRQSVVDDPVCDSNNSSVVVCVSNVPDGGDGHPDDDLVSQLVSLLSVPRCVRFVWDWHHDPDPQKIWTAGPDPGFIWMQGPQQWTAASVRDIDRCPVCSPPRSNVVSLLSCQVNVSHPVSHHPPD